Protein AF-A0A9J6G9X4-F1 (afdb_monomer)

Nearest PDB structures (foldseek):
  3t8j-assembly1_A  TM=7.990E-01  e=8.560E-13  Saccharolobus solfataricus P2
  3fz0-assembly1_D  TM=8.497E-01  e=4.768E-11  Trypanosoma brucei
  3fz0-assembly1_C  TM=8.414E-01  e=1.052E-10  Trypanosoma brucei
  5tsq-assembly1_A  TM=7.531E-01  e=2.239E-08  Leishmania braziliensis braziliensis
  8ctm-assembly1_B  TM=6.730E-01  e=1.553E-08  Leishmania donovani

Structure (mmCIF, N/CA/C/O backbone):
data_AF-A0A9J6G9X4-F1
#
_entry.id   AF-A0A9J6G9X4-F1
#
loop_
_atom_site.group_PDB
_atom_site.id
_atom_site.type_symbol
_atom_site.label_atom_id
_atom_site.label_alt_id
_atom_site.label_comp_id
_atom_site.label_asym_id
_atom_site.label_entity_id
_atom_site.label_seq_id
_atom_site.pdbx_PDB_ins_code
_atom_site.Cartn_x
_atom_site.Cartn_y
_atom_site.Cartn_z
_atom_site.occupancy
_atom_site.B_iso_or_equiv
_atom_site.auth_seq_id
_atom_site.auth_comp_id
_atom_site.auth_asym_id
_atom_site.auth_atom_id
_atom_site.pdbx_PDB_model_num
ATOM 1 N N . MET A 1 1 ? 43.090 -15.804 13.933 1.00 32.53 1 MET A N 1
ATOM 2 C CA . MET A 1 1 ? 43.057 -15.780 15.411 1.00 32.53 1 MET A CA 1
ATOM 3 C C . MET A 1 1 ? 41.779 -15.076 15.811 1.00 32.53 1 MET A C 1
ATOM 5 O O . MET A 1 1 ? 41.677 -13.875 15.609 1.00 32.53 1 MET A O 1
ATOM 9 N N . GLY A 1 2 ? 40.776 -15.839 16.238 1.00 32.41 2 GLY A N 1
ATOM 10 C CA . GLY A 1 2 ? 39.531 -15.271 16.736 1.00 32.41 2 GLY A CA 1
ATOM 11 C C . GLY A 1 2 ? 39.719 -14.637 18.110 1.00 32.41 2 GLY A C 1
ATOM 12 O O . GLY A 1 2 ? 40.572 -15.068 18.890 1.00 32.41 2 GLY A O 1
ATOM 13 N N . ARG A 1 3 ? 38.870 -13.660 18.413 1.00 25.14 3 ARG A N 1
ATOM 14 C CA . ARG A 1 3 ? 38.031 -13.746 19.601 1.00 25.14 3 ARG A CA 1
ATOM 15 C C . ARG A 1 3 ? 36.778 -12.897 19.422 1.00 25.14 3 ARG A C 1
ATOM 17 O O . ARG A 1 3 ? 36.838 -11.713 19.118 1.00 25.14 3 ARG A O 1
ATOM 24 N N . ASP A 1 4 ? 35.698 -13.635 19.568 1.00 32.06 4 ASP A N 1
ATOM 25 C CA . ASP A 1 4 ? 34.302 -13.292 19.712 1.00 32.06 4 ASP A CA 1
ATOM 26 C C . ASP A 1 4 ? 34.062 -12.498 21.002 1.00 32.06 4 ASP A C 1
ATOM 28 O O . ASP A 1 4 ? 34.744 -12.763 21.994 1.00 32.06 4 ASP A O 1
ATOM 32 N N . LEU A 1 5 ? 33.100 -11.574 20.973 1.00 26.70 5 LEU A N 1
ATOM 33 C CA . LEU A 1 5 ? 32.354 -11.088 22.136 1.00 26.70 5 LEU A CA 1
ATOM 34 C C . LEU A 1 5 ? 30.974 -10.604 21.658 1.00 26.70 5 LEU A C 1
ATOM 36 O O . LEU A 1 5 ? 30.656 -9.413 21.677 1.00 26.70 5 LEU A O 1
ATOM 40 N N . ASP A 1 6 ? 30.136 -11.566 21.272 1.00 29.42 6 ASP A N 1
ATOM 41 C CA . ASP A 1 6 ? 28.799 -11.695 21.860 1.00 29.42 6 ASP A CA 1
ATOM 42 C C . ASP A 1 6 ? 28.764 -11.085 23.280 1.00 29.42 6 ASP A C 1
ATOM 44 O O . ASP A 1 6 ? 29.439 -11.582 24.185 1.00 29.42 6 ASP A O 1
ATOM 48 N N . GLY A 1 7 ? 28.005 -10.001 23.509 1.00 26.44 7 GLY A N 1
ATOM 49 C CA . GLY A 1 7 ? 27.799 -9.552 24.894 1.00 26.44 7 GLY A CA 1
ATOM 50 C C . GLY A 1 7 ? 27.320 -8.139 25.213 1.00 26.44 7 GLY A C 1
ATOM 51 O O . GLY A 1 7 ? 27.156 -7.862 26.397 1.00 26.44 7 GLY A O 1
ATOM 52 N N . LEU A 1 8 ? 27.070 -7.231 24.265 1.00 24.69 8 LEU A N 1
ATOM 53 C CA . LEU A 1 8 ? 26.646 -5.868 24.631 1.00 24.69 8 LEU A CA 1
ATOM 54 C C . LEU A 1 8 ? 25.595 -5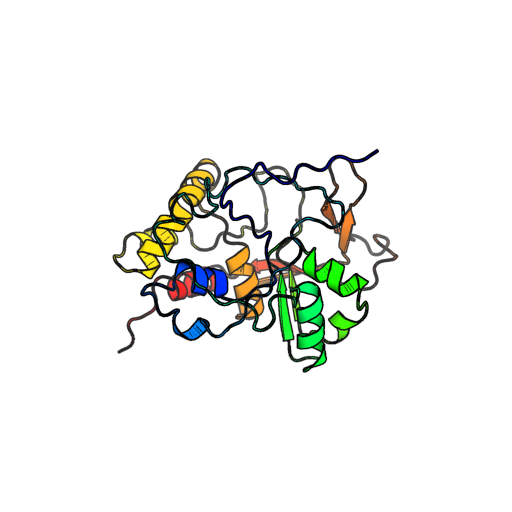.298 23.682 1.00 24.69 8 LEU A C 1
ATOM 56 O O . LEU A 1 8 ? 25.931 -4.459 22.868 1.00 24.69 8 LEU A O 1
ATOM 60 N N . LEU A 1 9 ? 24.329 -5.703 23.828 1.00 23.56 9 LEU A N 1
ATOM 61 C CA . LEU A 1 9 ? 23.182 -4.780 23.776 1.00 23.56 9 LEU A CA 1
ATOM 62 C C . LEU A 1 9 ? 21.942 -5.448 24.415 1.00 23.56 9 LEU A C 1
ATOM 64 O O . LEU A 1 9 ? 21.400 -6.399 23.848 1.00 23.56 9 LEU A O 1
ATOM 68 N N . PRO A 1 10 ? 21.468 -4.976 25.584 1.00 23.20 10 PRO A N 1
ATOM 69 C CA . PRO A 1 10 ? 20.180 -5.379 26.123 1.00 23.20 10 PRO A CA 1
ATOM 70 C C . PRO A 1 10 ? 19.026 -4.621 25.446 1.00 23.20 10 PRO A C 1
ATOM 72 O O . PRO A 1 10 ? 19.137 -3.444 25.117 1.00 23.20 10 PRO A O 1
ATOM 75 N N . SER A 1 11 ? 17.890 -5.320 25.367 1.00 22.62 11 SER A N 1
ATOM 76 C CA . SER A 1 11 ? 16.503 -4.826 25.314 1.00 22.62 11 SER A CA 1
ATOM 77 C C . SER A 1 11 ? 16.039 -3.968 24.126 1.00 22.62 11 SER A C 1
ATOM 79 O O . SER A 1 11 ? 16.487 -2.849 23.926 1.00 22.62 11 SER A O 1
ATOM 81 N N . CYS A 1 12 ? 15.019 -4.503 23.441 1.00 25.92 12 CYS A N 1
ATOM 82 C CA . CYS A 1 12 ? 13.914 -3.812 22.770 1.00 25.92 12 CYS A CA 1
ATOM 83 C C . CYS A 1 12 ? 14.210 -2.461 22.107 1.00 25.92 12 CYS A C 1
ATOM 85 O O . CYS A 1 12 ? 14.221 -1.434 22.772 1.00 25.92 12 CYS A O 1
ATOM 87 N N . ASN A 1 13 ? 14.216 -2.442 20.773 1.00 21.73 13 ASN A N 1
ATOM 88 C CA . ASN A 1 13 ? 13.622 -1.330 20.035 1.00 21.73 13 ASN A CA 1
ATOM 89 C C . ASN A 1 13 ? 12.961 -1.847 18.756 1.00 21.73 13 ASN A C 1
ATOM 91 O O . ASN A 1 13 ? 13.590 -2.384 17.848 1.00 21.73 13 ASN A O 1
ATOM 95 N N . THR A 1 14 ? 11.642 -1.730 18.747 1.00 25.62 14 THR A N 1
ATOM 96 C CA . THR A 1 14 ? 10.716 -2.064 17.675 1.00 25.62 14 THR A CA 1
ATOM 97 C C . THR A 1 14 ? 11.043 -1.232 16.433 1.00 25.62 14 THR A C 1
ATOM 99 O O . THR A 1 14 ? 10.807 -0.030 16.430 1.00 25.62 14 THR A O 1
ATOM 102 N N . LYS A 1 15 ? 11.547 -1.852 15.363 1.00 27.23 15 LYS A N 1
ATOM 103 C CA . LYS A 1 15 ? 11.502 -1.294 14.000 1.00 27.23 15 LYS A CA 1
ATOM 104 C C . LYS A 1 15 ? 11.222 -2.425 13.016 1.00 27.23 15 LYS A C 1
ATOM 106 O O . LYS A 1 15 ? 12.122 -3.076 12.502 1.00 27.23 15 LYS A O 1
ATOM 111 N N . LEU A 1 16 ? 9.936 -2.720 12.841 1.00 25.77 16 LEU A N 1
ATOM 112 C CA . LEU A 1 16 ? 9.442 -3.548 11.746 1.00 25.77 16 LEU A CA 1
ATOM 113 C C . LEU A 1 16 ? 9.282 -2.623 10.540 1.00 25.77 16 LEU A C 1
ATOM 115 O O . LEU A 1 16 ? 8.301 -1.885 10.459 1.00 25.77 16 LEU A O 1
ATOM 119 N N . GLU A 1 17 ? 10.239 -2.646 9.616 1.00 26.77 17 GLU A N 1
ATOM 120 C CA . GLU A 1 17 ? 10.043 -2.042 8.301 1.00 26.77 17 GLU A CA 1
ATOM 121 C C . GLU A 1 17 ? 8.982 -2.854 7.544 1.00 26.77 17 GLU A C 1
ATOM 123 O O . GLU A 1 17 ? 9.219 -3.904 6.956 1.00 26.77 17 GLU A O 1
ATOM 128 N N . LYS A 1 18 ? 7.747 -2.373 7.704 1.00 34.44 18 LYS A N 1
ATOM 129 C CA . LYS A 1 18 ? 6.615 -2.424 6.782 1.00 34.44 18 LYS A CA 1
ATOM 130 C C . LYS A 1 18 ? 6.434 -3.770 6.044 1.00 34.44 18 LYS A C 1
ATOM 132 O O . LYS A 1 18 ? 6.907 -4.026 4.940 1.00 34.44 18 LYS A O 1
ATOM 137 N N . THR A 1 19 ? 5.677 -4.637 6.709 1.00 30.25 19 THR A N 1
ATOM 138 C CA . THR A 1 19 ? 5.204 -5.941 6.227 1.00 30.25 19 THR A CA 1
ATOM 139 C C . THR A 1 19 ? 3.983 -5.782 5.308 1.00 30.25 19 THR A C 1
ATOM 141 O O . THR A 1 19 ? 3.165 -4.891 5.527 1.00 30.25 19 THR A O 1
ATOM 144 N N . LEU A 1 20 ? 3.861 -6.659 4.297 1.00 23.89 20 LEU A N 1
ATOM 145 C CA . LEU A 1 20 ? 2.663 -6.851 3.460 1.00 23.89 20 LEU A CA 1
ATOM 146 C C . LEU A 1 20 ? 1.378 -6.785 4.306 1.00 23.89 20 LEU A C 1
ATOM 148 O O . LEU A 1 20 ? 1.268 -7.450 5.334 1.00 23.89 20 LEU A O 1
ATOM 152 N N . LEU A 1 21 ? 0.433 -5.942 3.895 1.00 29.41 21 LEU A N 1
ATOM 153 C CA . LEU A 1 21 ? -0.674 -5.505 4.740 1.00 29.41 21 LEU A CA 1
ATOM 154 C C . LEU A 1 21 ? -1.598 -6.609 5.227 1.00 29.41 21 LEU A C 1
ATOM 156 O O . LEU A 1 21 ? -2.037 -7.471 4.473 1.00 29.41 21 LEU A O 1
ATOM 160 N N . SER A 1 22 ? -2.064 -6.426 6.456 1.00 28.28 22 SER A N 1
ATOM 161 C CA . SER A 1 22 ? -3.446 -6.724 6.810 1.00 28.28 22 SER A CA 1
ATOM 162 C C . SER A 1 22 ? -3.877 -5.764 7.930 1.00 28.28 22 SER A C 1
ATOM 164 O O . SER A 1 22 ? -3.031 -5.027 8.450 1.00 28.28 22 SER A O 1
ATOM 166 N N . PRO A 1 23 ? -5.157 -5.758 8.340 1.00 33.72 23 PRO A N 1
ATOM 167 C CA . PRO A 1 23 ? -5.684 -4.998 9.468 1.00 33.72 23 PRO A CA 1
ATOM 168 C C . PRO A 1 23 ? -4.873 -5.082 10.761 1.00 33.72 23 PRO A C 1
ATOM 170 O O . PRO A 1 23 ? -5.245 -4.403 11.689 1.00 33.72 23 PRO A O 1
ATOM 173 N N . ALA A 1 24 ? -3.798 -5.862 10.873 1.00 31.72 24 ALA A N 1
ATOM 174 C CA . ALA A 1 24 ? -2.958 -6.055 12.046 1.00 31.72 24 ALA A CA 1
ATOM 175 C C . ALA A 1 24 ? -2.219 -4.821 12.604 1.00 31.72 24 ALA A C 1
ATOM 177 O O . ALA A 1 24 ? -1.781 -4.895 13.744 1.00 31.72 24 ALA A O 1
ATOM 178 N N . VAL A 1 25 ? -2.110 -3.681 11.912 1.00 34.31 25 VAL A N 1
ATOM 179 C CA . VAL A 1 25 ? -1.740 -2.425 12.613 1.00 34.31 25 VAL A CA 1
ATOM 180 C C . VAL A 1 25 ? -2.949 -1.892 13.394 1.00 34.31 25 VAL A C 1
ATOM 182 O O . VAL A 1 25 ? -2.811 -1.484 14.545 1.00 34.31 25 VAL A O 1
ATOM 185 N N . LEU A 1 26 ? -4.161 -2.041 12.844 1.00 32.31 26 LEU A N 1
ATOM 186 C CA . LEU A 1 26 ? -5.412 -1.851 13.582 1.00 32.31 26 LEU A CA 1
ATOM 187 C C . LEU A 1 26 ? -5.634 -2.966 14.627 1.00 32.31 26 LEU A C 1
ATOM 189 O O . LEU A 1 26 ? -5.820 -2.664 15.785 1.00 32.31 26 LEU A O 1
ATOM 193 N N . GLY A 1 27 ? -5.559 -4.255 14.301 1.00 32.09 27 GLY A N 1
ATOM 194 C CA . GLY A 1 27 ? -5.721 -5.387 15.221 1.00 32.09 27 GLY A CA 1
ATOM 195 C C . GLY A 1 27 ? -4.598 -5.503 16.248 1.00 32.09 27 GLY A C 1
ATOM 196 O O . GLY A 1 27 ? -4.812 -6.018 17.344 1.00 32.09 27 GLY A O 1
ATOM 197 N N . GLY A 1 28 ? -3.435 -4.958 15.896 1.00 34.84 28 GLY A N 1
ATOM 198 C CA . GLY A 1 28 ? -2.319 -4.658 16.766 1.00 34.84 28 GLY A CA 1
ATOM 199 C C . GLY A 1 28 ? -2.771 -3.660 17.812 1.00 34.84 28 GLY A C 1
ATOM 200 O O . GLY A 1 28 ? -3.062 -4.036 18.934 1.00 34.84 28 GLY A O 1
ATOM 201 N N . ILE A 1 29 ? -2.916 -2.399 17.436 1.00 38.56 29 ILE A N 1
ATOM 202 C CA . ILE A 1 29 ? -3.059 -1.310 18.404 1.00 38.56 29 ILE A CA 1
ATOM 203 C C . ILE A 1 29 ? -4.483 -1.239 19.009 1.00 38.56 29 ILE A C 1
ATOM 205 O O . ILE A 1 29 ? -4.701 -0.738 20.105 1.00 38.56 29 ILE A O 1
ATOM 209 N N . LEU A 1 30 ? -5.487 -1.840 18.371 1.00 40.34 30 LEU A N 1
ATOM 210 C CA . LEU A 1 30 ? -6.887 -1.868 18.827 1.00 40.34 30 LEU A CA 1
ATOM 211 C C . LEU A 1 30 ? -7.260 -3.155 19.575 1.00 40.34 30 LEU A C 1
ATOM 213 O O . LEU A 1 30 ? -8.435 -3.375 19.892 1.00 40.34 30 LEU A O 1
ATOM 217 N N . GLY A 1 31 ? -6.278 -4.005 19.894 1.00 32.91 31 GLY A N 1
ATOM 218 C CA . GLY A 1 31 ? -6.475 -5.296 20.556 1.00 32.91 31 GLY A CA 1
ATOM 219 C C . GLY A 1 31 ? -7.015 -5.224 21.990 1.00 32.91 31 GLY A C 1
ATOM 220 O O . GLY A 1 31 ? -7.257 -6.275 22.584 1.00 32.91 31 GLY A O 1
ATOM 221 N N . GLY A 1 32 ? -7.213 -4.021 22.539 1.00 35.75 32 GLY A N 1
ATOM 222 C CA . GLY A 1 32 ? -7.621 -3.798 23.924 1.00 35.75 32 GLY A CA 1
ATOM 223 C C . GLY A 1 32 ? -9.121 -3.828 24.173 1.00 35.75 32 GLY A C 1
ATOM 224 O O . GLY A 1 32 ? -9.539 -4.539 25.069 1.00 35.75 32 GLY A O 1
ATOM 225 N N . ASN A 1 33 ? -9.930 -3.073 23.420 1.00 40.75 33 ASN A N 1
ATOM 226 C CA . ASN A 1 33 ? -11.374 -2.914 23.696 1.00 40.75 33 ASN A CA 1
ATOM 227 C C . ASN A 1 33 ? -12.176 -2.347 22.500 1.00 40.75 33 ASN A C 1
ATOM 229 O O . ASN A 1 33 ? -13.284 -1.839 22.659 1.00 40.75 33 ASN A O 1
ATOM 233 N N . LEU A 1 34 ? -11.624 -2.403 21.284 1.00 45.03 34 LEU A N 1
ATOM 234 C CA . LEU A 1 34 ? -12.116 -1.652 20.126 1.00 45.03 34 LEU A CA 1
ATOM 235 C C . LEU A 1 34 ? -12.471 -2.559 18.949 1.00 45.03 34 LEU A C 1
ATOM 237 O O . LEU A 1 34 ? -11.841 -2.477 17.910 1.00 45.03 34 LEU A O 1
ATOM 241 N N . ARG A 1 35 ? -13.458 -3.456 19.112 1.00 44.53 35 ARG A N 1
ATOM 242 C CA . ARG A 1 35 ? -14.046 -4.325 18.054 1.00 44.53 35 ARG A CA 1
ATOM 243 C C . ARG A 1 35 ? -13.079 -5.171 17.194 1.00 44.53 35 ARG A C 1
ATOM 245 O O . ARG A 1 35 ? -13.537 -5.963 16.383 1.00 44.53 35 ARG A O 1
ATOM 252 N N . CYS A 1 36 ? -11.766 -5.078 17.390 1.00 49.62 36 CYS A N 1
ATOM 253 C CA . CYS A 1 36 ? -10.753 -5.740 16.577 1.00 49.62 36 CYS A CA 1
ATOM 254 C C . CYS A 1 36 ? -10.339 -7.121 17.103 1.00 49.62 36 CYS A C 1
ATOM 256 O O . CYS A 1 36 ? -9.464 -7.758 16.518 1.00 49.62 36 CYS A O 1
ATOM 258 N N . SER A 1 37 ? -10.979 -7.623 18.166 1.00 50.66 37 SER A N 1
ATOM 259 C CA . SER A 1 37 ? -10.804 -9.003 18.641 1.00 50.66 37 SER A CA 1
ATOM 260 C C . SER A 1 37 ? -11.071 -10.037 17.546 1.00 50.66 37 SER A C 1
ATOM 262 O O . SER A 1 37 ? -10.464 -11.104 17.558 1.00 50.66 37 SER A O 1
ATOM 264 N N . GLU A 1 38 ? -11.926 -9.698 16.579 1.00 56.12 38 GLU A N 1
ATOM 265 C CA . GLU A 1 38 ? -12.263 -10.547 15.437 1.00 56.12 38 GLU A CA 1
ATOM 266 C C . GLU A 1 38 ? -11.080 -10.769 14.491 1.00 56.12 38 GLU A C 1
ATOM 268 O O . GLU A 1 38 ? -11.048 -11.795 13.835 1.00 56.12 38 GLU A O 1
ATOM 273 N N . TRP A 1 39 ? -10.066 -9.897 14.462 1.00 66.75 39 TRP A N 1
ATOM 274 C CA . TRP A 1 39 ? -8.938 -9.986 13.519 1.00 66.75 39 TRP A CA 1
ATOM 275 C C . TRP A 1 39 ? -7.684 -10.630 14.116 1.00 66.75 39 TRP A C 1
ATOM 277 O O . TRP A 1 39 ? -6.653 -10.700 13.451 1.00 66.75 39 TRP A O 1
ATOM 287 N N . ARG A 1 40 ? -7.744 -11.128 15.360 1.00 68.69 40 ARG A N 1
ATOM 288 C CA . ARG A 1 40 ? -6.603 -11.788 16.028 1.00 68.69 40 ARG A CA 1
ATOM 289 C C . ARG A 1 40 ? -6.129 -13.067 15.327 1.00 68.69 40 ARG A C 1
ATOM 291 O O . ARG A 1 40 ? -5.007 -13.506 15.536 1.00 68.69 40 ARG A O 1
ATOM 298 N N . HIS A 1 41 ? -6.985 -13.657 14.496 1.00 76.00 41 HIS A N 1
ATOM 299 C CA . HIS A 1 41 ? -6.679 -14.863 13.732 1.00 76.00 41 HIS A CA 1
ATOM 300 C C . HIS A 1 41 ? -5.930 -14.581 12.420 1.00 76.00 41 HIS A C 1
ATOM 302 O O . HIS A 1 41 ? -5.458 -15.522 11.789 1.00 76.00 41 HIS A O 1
ATOM 308 N N . VAL A 1 42 ? -5.829 -13.316 11.987 1.00 83.06 42 VAL A N 1
ATOM 309 C CA . VAL A 1 42 ? -5.138 -12.975 10.739 1.00 83.06 42 VAL A CA 1
ATOM 310 C C . VAL A 1 42 ? -3.630 -12.944 10.990 1.00 83.06 42 VAL A C 1
ATOM 312 O O . VAL A 1 42 ? -3.179 -12.081 11.748 1.00 83.06 42 VAL A O 1
ATOM 315 N N . PRO A 1 43 ? -2.847 -13.843 10.369 1.00 86.19 43 PRO A N 1
ATOM 316 C CA . PRO A 1 43 ? -1.425 -13.983 10.653 1.00 86.19 43 PRO A CA 1
ATOM 317 C C . PRO A 1 43 ? -0.600 -12.810 10.117 1.00 86.19 43 PRO A C 1
ATOM 319 O O . PRO A 1 43 ? -0.857 -12.287 9.032 1.00 86.19 43 PRO A O 1
ATOM 322 N N . VAL A 1 44 ? 0.437 -12.441 10.867 1.00 85.50 44 VAL A N 1
ATOM 323 C CA . VAL A 1 44 ? 1.425 -11.423 10.504 1.00 85.50 44 VAL A CA 1
ATOM 324 C C . VAL A 1 44 ? 2.779 -12.096 10.326 1.00 85.50 44 VAL A C 1
ATOM 326 O O . VAL A 1 44 ? 3.362 -12.619 11.277 1.00 85.50 44 VAL A O 1
ATOM 329 N N . TYR A 1 45 ? 3.279 -12.074 9.095 1.00 87.38 45 TYR A N 1
ATOM 330 C CA . TYR A 1 45 ? 4.560 -12.666 8.716 1.00 87.38 45 TYR A CA 1
ATOM 331 C C . TYR A 1 45 ? 5.652 -11.607 8.748 1.00 87.38 45 TYR A C 1
ATOM 333 O O . TYR A 1 45 ? 5.480 -10.542 8.173 1.00 87.38 45 TYR A O 1
ATOM 341 N N . LYS A 1 46 ? 6.797 -11.872 9.376 1.00 87.75 46 LYS A N 1
ATOM 342 C CA . LYS A 1 46 ? 7.901 -10.904 9.365 1.00 87.75 46 LYS A CA 1
ATOM 343 C C . LYS A 1 46 ? 8.505 -10.813 7.956 1.00 87.75 46 LYS A C 1
ATOM 345 O O . LYS A 1 46 ? 8.855 -11.834 7.363 1.00 87.75 46 LYS A O 1
ATOM 350 N N . GLY A 1 47 ? 8.611 -9.599 7.420 1.00 90.00 47 GLY A N 1
ATOM 351 C CA . GLY A 1 47 ? 9.253 -9.322 6.132 1.00 90.00 47 GLY A CA 1
ATOM 352 C C . GLY A 1 47 ? 10.755 -9.049 6.229 1.00 90.00 47 GLY A C 1
ATOM 353 O O . GLY A 1 47 ? 11.396 -9.355 7.237 1.00 90.00 47 GLY A O 1
ATOM 354 N N . ALA A 1 48 ? 11.297 -8.463 5.163 1.00 88.44 48 ALA A N 1
ATOM 355 C CA . ALA A 1 48 ? 12.646 -7.912 5.144 1.00 88.44 48 ALA A CA 1
ATOM 356 C C . ALA A 1 48 ? 12.812 -6.805 6.199 1.00 88.44 48 ALA A C 1
ATOM 358 O O . ALA A 1 48 ? 11.883 -6.046 6.464 1.00 88.44 48 ALA A O 1
ATOM 359 N N . ASP A 1 49 ? 13.997 -6.734 6.805 1.00 85.81 49 ASP A N 1
ATOM 360 C CA . ASP A 1 49 ? 14.348 -5.765 7.851 1.00 85.81 49 ASP A CA 1
ATOM 361 C C . ASP A 1 49 ? 15.075 -4.520 7.321 1.00 85.81 49 ASP A C 1
ATOM 363 O O . ASP A 1 49 ? 15.388 -3.624 8.100 1.00 85.81 49 ASP A O 1
ATOM 367 N N . ARG A 1 50 ? 15.369 -4.497 6.018 1.00 83.12 50 ARG A N 1
ATOM 368 C CA . ARG A 1 50 ? 16.084 -3.436 5.308 1.00 83.12 50 ARG A CA 1
ATOM 369 C C . ARG A 1 50 ? 15.762 -3.482 3.815 1.00 83.12 50 ARG A C 1
ATOM 371 O O . ARG A 1 50 ? 15.317 -4.515 3.310 1.00 83.12 50 ARG A O 1
ATOM 378 N N . SER A 1 51 ? 16.041 -2.401 3.097 1.00 85.62 51 SER A N 1
ATOM 379 C CA . SER A 1 51 ? 16.010 -2.353 1.628 1.00 85.62 51 SER A CA 1
ATOM 380 C C . SER A 1 51 ? 17.028 -3.308 0.982 1.00 85.62 51 SER A C 1
ATOM 382 O O . SER A 1 51 ? 18.039 -3.668 1.583 1.00 85.62 51 SER A O 1
ATOM 384 N N . ILE A 1 52 ? 16.784 -3.714 -0.272 1.00 86.88 52 ILE A N 1
ATOM 385 C CA . ILE A 1 52 ? 17.656 -4.660 -1.004 1.00 86.88 52 ILE A CA 1
ATOM 386 C C . ILE A 1 52 ? 19.083 -4.116 -1.163 1.00 86.88 52 ILE A C 1
ATOM 388 O O . ILE A 1 52 ? 20.050 -4.865 -1.069 1.00 86.88 52 ILE A O 1
ATOM 392 N N . ASP A 1 53 ? 19.217 -2.812 -1.388 1.00 84.38 53 ASP A N 1
ATOM 393 C CA . ASP A 1 53 ? 20.501 -2.122 -1.532 1.00 84.38 53 ASP A CA 1
ATOM 394 C C . ASP A 1 53 ? 21.107 -1.673 -0.189 1.00 84.38 53 ASP A C 1
ATOM 396 O O . ASP A 1 53 ? 22.179 -1.064 -0.166 1.00 84.38 53 ASP A O 1
ATOM 400 N N . GLY A 1 54 ? 20.433 -1.967 0.928 1.00 80.56 54 GLY A N 1
ATOM 401 C CA . GLY A 1 54 ? 20.852 -1.610 2.280 1.00 80.56 54 GLY A CA 1
ATOM 402 C C . GLY A 1 54 ? 20.804 -0.113 2.589 1.00 80.56 54 GLY A C 1
ATOM 403 O O . GLY A 1 54 ? 21.238 0.284 3.671 1.00 80.56 54 GLY A O 1
ATOM 404 N N . GLN A 1 55 ? 20.301 0.724 1.677 1.00 72.25 55 GLN A N 1
ATOM 405 C CA . GLN A 1 55 ? 20.131 2.150 1.930 1.00 72.25 55 GLN A CA 1
ATOM 406 C C . GLN A 1 55 ? 18.770 2.408 2.568 1.00 72.25 55 GLN A C 1
ATOM 408 O O . GLN A 1 55 ? 17.730 2.190 1.949 1.00 72.25 55 GLN A O 1
ATOM 413 N N . SER A 1 56 ? 18.781 2.868 3.817 1.00 62.97 56 SER A N 1
ATOM 414 C CA . SER A 1 56 ? 17.593 3.376 4.494 1.00 62.97 56 SER A CA 1
ATOM 415 C C . SER A 1 56 ? 17.639 4.900 4.504 1.00 62.97 56 SER A C 1
ATOM 417 O O . SER A 1 56 ? 18.475 5.490 5.197 1.00 62.97 56 SER A O 1
ATOM 419 N N . ASP A 1 57 ? 16.717 5.539 3.793 1.00 58.53 57 ASP A N 1
ATOM 420 C CA . ASP A 1 57 ? 16.407 6.936 4.064 1.00 58.53 57 ASP A CA 1
ATOM 421 C C . ASP A 1 57 ? 15.595 6.968 5.358 1.00 58.53 57 ASP A C 1
ATOM 423 O O . ASP A 1 57 ? 14.449 6.519 5.418 1.00 58.53 57 ASP A O 1
ATOM 427 N N . TYR A 1 58 ? 16.230 7.419 6.438 1.00 53.06 58 TYR A N 1
ATOM 428 C CA . TYR A 1 58 ? 15.565 7.539 7.727 1.00 53.06 58 TYR A CA 1
ATOM 429 C C . TYR A 1 58 ? 14.446 8.574 7.614 1.00 53.06 58 TYR A C 1
ATOM 431 O O . TYR A 1 58 ? 14.701 9.741 7.309 1.00 53.06 58 TYR A O 1
ATOM 439 N N . GLU A 1 59 ? 13.210 8.149 7.887 1.00 55.50 59 GLU A N 1
ATOM 440 C CA . GLU A 1 59 ? 12.103 9.083 8.062 1.00 55.50 59 GLU A CA 1
ATOM 441 C C . GLU A 1 59 ? 12.479 10.081 9.167 1.00 55.50 59 GLU A C 1
ATOM 443 O O . GLU A 1 59 ? 12.948 9.723 10.255 1.00 55.50 59 GLU A O 1
ATOM 448 N N . THR A 1 60 ? 12.278 11.363 8.867 1.00 55.28 60 THR A N 1
ATOM 449 C CA . THR A 1 60 ? 12.184 12.411 9.879 1.00 55.28 60 THR A CA 1
ATOM 450 C C . THR A 1 60 ? 11.128 12.014 10.916 1.00 55.28 60 THR A C 1
ATOM 452 O O . THR A 1 60 ? 10.274 11.167 10.656 1.00 55.28 60 THR A O 1
ATOM 455 N N . VAL A 1 61 ? 11.154 12.624 12.106 1.00 66.19 61 VAL A N 1
ATOM 456 C CA . VAL A 1 61 ? 10.168 12.397 13.186 1.00 66.19 61 VAL A CA 1
ATOM 457 C C . VAL A 1 61 ? 8.797 12.990 12.796 1.00 66.19 61 VAL A C 1
ATOM 459 O O . VAL A 1 61 ? 8.213 13.771 13.529 1.00 66.19 61 VAL A O 1
ATOM 462 N N . TYR A 1 62 ? 8.292 12.685 11.601 1.00 72.75 62 TYR A N 1
ATOM 463 C CA . TYR A 1 62 ? 7.058 13.210 11.025 1.00 72.75 62 TYR A CA 1
ATOM 464 C C . TYR A 1 62 ? 5.822 12.638 11.727 1.00 72.75 62 TYR A C 1
ATOM 466 O O . TYR A 1 62 ? 4.843 13.346 11.952 1.00 72.75 62 TYR A O 1
ATOM 474 N N . PHE A 1 63 ? 5.896 11.372 12.144 1.00 77.12 63 PHE A N 1
ATOM 475 C CA . PHE A 1 63 ? 4.830 10.663 12.856 1.00 77.12 63 PHE A CA 1
ATOM 476 C C . PHE A 1 63 ? 5.046 10.606 14.378 1.00 77.12 63 PHE A C 1
ATOM 478 O O . PHE A 1 63 ? 4.337 9.891 15.083 1.00 77.12 63 PHE A O 1
ATOM 485 N N . GLY A 1 64 ? 6.027 11.343 14.904 1.00 77.81 64 GLY A N 1
ATOM 486 C CA . GLY A 1 64 ? 6.432 11.266 16.307 1.00 77.81 64 GLY A CA 1
ATOM 487 C C . GLY A 1 64 ? 7.490 10.184 16.582 1.00 77.81 64 GLY A C 1
ATOM 488 O O . GLY A 1 64 ? 7.882 9.444 15.681 1.00 77.81 64 GLY A O 1
ATOM 489 N N . PRO A 1 65 ? 7.994 10.099 17.826 1.00 79.19 65 PRO A N 1
ATOM 490 C CA . PRO A 1 65 ? 9.171 9.292 18.181 1.00 79.19 65 PRO A CA 1
ATOM 491 C C . PRO A 1 65 ? 8.962 7.772 18.082 1.00 79.19 65 PRO A C 1
ATOM 493 O O . PRO A 1 65 ? 9.930 7.019 18.016 1.00 79.19 65 PRO A O 1
ATOM 496 N N . ASP A 1 66 ? 7.710 7.324 18.078 1.00 78.12 66 ASP A N 1
ATOM 497 C CA . ASP A 1 66 ? 7.279 5.925 18.010 1.00 78.12 66 ASP A CA 1
ATOM 498 C C . ASP A 1 66 ? 6.447 5.620 16.748 1.00 78.12 66 ASP A C 1
ATOM 500 O O . ASP A 1 66 ? 5.891 4.530 16.636 1.00 78.12 66 ASP A O 1
ATOM 504 N N . ASN A 1 67 ? 6.352 6.574 15.811 1.00 80.75 67 ASN A N 1
ATOM 505 C CA . ASN A 1 67 ? 5.439 6.583 14.658 1.00 80.75 67 ASN A CA 1
ATOM 506 C C . ASN A 1 67 ? 3.932 6.611 14.991 1.00 80.75 67 ASN A C 1
ATOM 508 O O . ASN A 1 67 ? 3.099 6.449 14.099 1.00 80.75 67 ASN A O 1
ATOM 512 N N . PHE A 1 68 ? 3.579 6.841 16.255 1.00 83.44 68 PHE A N 1
ATOM 513 C CA . PHE A 1 68 ? 2.211 6.948 16.764 1.00 83.44 68 PHE A CA 1
ATOM 514 C C . PHE A 1 68 ? 2.029 8.199 17.633 1.00 83.44 68 PHE A C 1
ATOM 516 O O . PHE A 1 68 ? 1.204 8.209 18.543 1.00 83.44 68 PHE A O 1
ATOM 523 N N . GLY A 1 69 ? 2.813 9.256 17.408 1.00 82.75 69 GLY A N 1
ATOM 524 C CA . GLY A 1 69 ? 2.710 10.509 18.158 1.00 82.75 69 GLY A CA 1
ATOM 525 C C . GLY A 1 69 ? 3.047 10.405 19.652 1.00 82.75 69 GLY A C 1
ATOM 526 O O . GLY A 1 69 ? 2.634 11.267 20.422 1.00 82.75 69 GLY A O 1
ATOM 527 N N . GLY A 1 70 ? 3.775 9.370 20.077 1.00 84.81 70 GLY A N 1
ATOM 528 C CA . GLY A 1 70 ? 4.036 9.045 21.483 1.00 84.81 70 GLY A CA 1
ATOM 529 C C . GLY A 1 70 ? 2.947 8.186 22.139 1.00 84.81 70 GLY A C 1
ATOM 530 O O . GLY A 1 70 ? 2.983 7.974 23.353 1.00 84.81 70 GLY A O 1
ATOM 531 N N . ALA A 1 71 ? 1.962 7.712 21.370 1.00 86.19 71 ALA A N 1
ATOM 532 C CA . ALA A 1 71 ? 0.824 6.950 21.871 1.00 86.19 71 ALA A CA 1
ATOM 533 C C . ALA A 1 71 ? 1.023 5.424 21.852 1.00 86.19 71 ALA A C 1
ATOM 535 O O . ALA A 1 71 ? 0.125 4.702 22.290 1.00 86.19 71 ALA A O 1
ATOM 536 N N . SER A 1 72 ? 2.160 4.889 21.391 1.00 81.75 72 SER A N 1
ATOM 537 C CA . SER A 1 72 ? 2.359 3.436 21.257 1.00 81.75 72 SER A CA 1
ATOM 538 C C . SER A 1 72 ? 2.236 2.684 22.586 1.00 81.75 72 SER A C 1
ATOM 540 O O . SER A 1 72 ? 1.889 1.507 22.596 1.00 81.75 72 SER A O 1
ATOM 542 N N . GLY A 1 73 ? 2.520 3.350 23.711 1.00 82.62 73 GLY A N 1
ATOM 543 C CA . GLY A 1 73 ? 2.375 2.794 25.060 1.00 82.62 73 GLY A CA 1
ATOM 544 C C . GLY A 1 73 ? 0.959 2.877 25.643 1.00 82.62 73 GLY A C 1
ATOM 545 O O . GLY A 1 73 ? 0.691 2.246 26.663 1.00 82.62 73 GLY A O 1
ATOM 546 N N . LEU A 1 74 ? 0.050 3.637 25.022 1.00 84.06 74 LEU A N 1
ATOM 547 C CA . LEU A 1 74 ? -1.329 3.822 25.501 1.00 84.06 74 LEU A CA 1
ATOM 548 C C . LEU A 1 74 ? -2.253 2.666 25.107 1.00 84.06 74 LEU A C 1
ATOM 550 O O . LEU A 1 74 ? -3.339 2.504 25.665 1.00 84.06 74 LEU A O 1
ATOM 554 N N . TYR A 1 75 ? -1.823 1.862 24.141 1.00 79.25 75 TYR A N 1
ATOM 555 C CA . TYR A 1 75 ? -2.639 0.858 23.491 1.00 79.25 75 TYR A CA 1
ATOM 556 C C . TYR A 1 75 ? -1.887 -0.477 23.438 1.00 79.25 75 TYR A C 1
ATOM 558 O O . TYR A 1 75 ? -0.681 -0.497 23.187 1.00 79.25 75 TYR A O 1
ATOM 566 N N . PRO A 1 76 ? -2.557 -1.617 23.674 1.00 70.00 76 PRO A N 1
ATOM 567 C CA . PRO A 1 76 ? -1.892 -2.909 23.581 1.00 70.00 76 PRO A CA 1
ATOM 568 C C . PRO A 1 76 ? -1.487 -3.172 22.133 1.00 70.00 76 PRO A C 1
ATOM 570 O O . PRO A 1 76 ? -2.278 -2.928 21.234 1.00 70.00 76 PRO A O 1
ATOM 573 N N . ILE A 1 77 ? -0.295 -3.726 21.916 1.00 66.44 77 ILE A N 1
ATOM 574 C CA . ILE A 1 77 ? 0.127 -4.226 20.604 1.00 66.44 77 ILE A CA 1
ATOM 575 C C . ILE A 1 77 ? -0.334 -5.682 20.484 1.00 66.44 77 ILE A C 1
ATOM 577 O O . ILE A 1 77 ? 0.113 -6.571 21.212 1.00 66.44 77 ILE A O 1
ATOM 581 N N . GLY A 1 78 ? -1.268 -5.916 19.576 1.00 63.09 78 GLY A N 1
ATOM 582 C CA . GLY A 1 78 ? -1.841 -7.210 19.248 1.00 63.09 78 GLY A CA 1
ATOM 583 C C . GLY A 1 78 ? -0.774 -8.178 18.757 1.00 63.09 78 GLY A C 1
ATOM 584 O O . GLY A 1 78 ? 0.176 -7.814 18.064 1.00 63.09 78 GLY A O 1
ATOM 585 N N . ARG A 1 79 ? -0.934 -9.435 19.166 1.00 68.69 79 ARG A N 1
ATOM 586 C CA . ARG A 1 79 ? -0.010 -10.525 18.870 1.00 68.69 79 ARG A CA 1
ATOM 587 C C . ARG A 1 79 ? -0.694 -11.502 17.932 1.00 68.69 79 ARG A C 1
ATOM 589 O O . ARG A 1 79 ? -1.408 -12.390 18.387 1.00 68.69 79 ARG A O 1
ATOM 596 N N . ASN A 1 80 ? -0.426 -11.345 16.643 1.00 76.62 80 ASN A N 1
ATOM 597 C CA . ASN A 1 80 ? -0.909 -12.249 15.606 1.00 76.62 80 ASN A CA 1
ATOM 598 C C . ASN A 1 80 ? 0.282 -12.876 14.862 1.00 76.62 80 ASN A C 1
ATOM 600 O O . ASN A 1 80 ? 0.458 -12.614 13.672 1.00 76.62 80 ASN A O 1
ATOM 604 N N . PRO A 1 81 ? 1.172 -13.618 15.542 1.00 80.56 81 PRO A N 1
ATOM 605 C CA . PRO A 1 81 ? 2.344 -14.166 14.878 1.00 80.56 81 PRO A CA 1
ATOM 606 C C . PRO A 1 81 ? 1.927 -15.118 13.757 1.00 80.56 81 PRO A C 1
ATOM 608 O O . PRO A 1 81 ? 0.918 -15.821 13.855 1.00 80.56 81 PRO A O 1
ATOM 611 N N . ALA A 1 82 ? 2.728 -15.151 12.697 1.00 81.56 82 ALA A N 1
ATOM 612 C CA . ALA A 1 82 ? 2.676 -16.225 11.723 1.00 81.56 82 ALA A CA 1
ATOM 613 C C . ALA A 1 82 ? 2.684 -17.597 12.430 1.00 81.56 82 ALA A C 1
ATOM 615 O O . ALA A 1 82 ? 3.441 -17.770 13.389 1.00 81.56 82 ALA A O 1
ATOM 616 N N . PRO A 1 83 ? 1.888 -18.578 11.958 1.00 85.88 83 PRO A N 1
ATOM 617 C CA . PRO A 1 83 ? 1.894 -19.928 12.521 1.00 85.88 83 PRO A CA 1
ATOM 618 C C . PRO A 1 83 ? 3.284 -20.569 12.500 1.00 85.88 83 PRO A C 1
ATOM 620 O O . PRO A 1 83 ? 3.651 -21.275 13.432 1.00 85.88 83 PRO A O 1
ATOM 623 N N . ASP A 1 84 ? 4.053 -20.281 11.449 1.00 88.19 84 ASP A N 1
ATOM 624 C CA . ASP A 1 84 ? 5.467 -20.618 11.342 1.00 88.19 84 ASP A CA 1
ATOM 625 C C . ASP A 1 84 ? 6.312 -19.338 11.490 1.00 88.19 84 ASP A C 1
ATOM 627 O O . ASP A 1 84 ? 6.246 -18.465 10.619 1.00 88.19 84 ASP A O 1
ATOM 631 N N . PRO A 1 85 ? 7.114 -19.202 12.563 1.00 79.94 85 PRO A N 1
ATOM 632 C CA . PRO A 1 85 ? 7.997 -18.055 12.769 1.00 79.94 85 PRO A CA 1
ATOM 633 C C . PRO A 1 85 ? 9.092 -17.886 11.707 1.00 79.94 85 PRO A C 1
ATOM 635 O O . PRO A 1 85 ? 9.636 -16.789 11.586 1.00 79.94 85 PRO A O 1
ATOM 638 N N . GLN A 1 86 ? 9.434 -18.947 10.967 1.00 84.94 86 GLN A N 1
ATOM 639 C CA . GLN A 1 86 ? 10.433 -18.914 9.891 1.00 84.94 86 GLN A CA 1
ATOM 640 C C . GLN A 1 86 ? 9.819 -18.558 8.530 1.00 84.94 86 GLN A C 1
ATOM 642 O O . GLN A 1 86 ? 10.541 -18.285 7.571 1.00 84.94 86 GLN A O 1
ATOM 647 N N . ALA A 1 87 ? 8.487 -18.509 8.431 1.00 87.00 87 ALA A N 1
ATOM 648 C CA . ALA A 1 87 ? 7.817 -18.086 7.213 1.00 87.00 87 ALA A CA 1
ATOM 649 C C . ALA A 1 87 ? 7.964 -16.568 7.032 1.00 87.00 87 ALA A C 1
ATOM 651 O O . ALA A 1 87 ? 7.295 -15.758 7.680 1.00 87.00 87 ALA A O 1
ATOM 652 N N . HIS A 1 88 ? 8.841 -16.170 6.115 1.00 89.75 88 HIS A N 1
ATOM 653 C CA . HIS A 1 88 ? 9.020 -14.769 5.762 1.00 89.75 88 HIS A CA 1
ATOM 654 C C . HIS A 1 88 ? 7.908 -14.259 4.843 1.00 89.75 88 HIS A C 1
ATOM 656 O O . HIS A 1 88 ? 7.454 -14.971 3.948 1.00 89.75 88 HIS A O 1
ATOM 662 N N . ALA A 1 89 ? 7.502 -12.997 5.018 1.00 92.00 89 ALA A N 1
ATOM 663 C CA . ALA A 1 89 ? 6.387 -12.400 4.274 1.00 92.00 89 ALA A CA 1
ATOM 664 C C . ALA A 1 89 ? 6.558 -12.485 2.746 1.00 92.00 89 ALA A C 1
ATOM 666 O O . ALA A 1 89 ? 5.592 -12.752 2.034 1.00 92.00 89 ALA A O 1
ATOM 667 N N . TYR A 1 90 ? 7.786 -12.297 2.251 1.00 91.62 90 TYR A N 1
ATOM 668 C CA . TYR A 1 90 ? 8.116 -12.349 0.823 1.00 91.62 90 TYR A CA 1
ATOM 669 C C . TYR A 1 90 ? 8.051 -13.762 0.219 1.00 91.62 90 TYR A C 1
ATOM 671 O O . TYR A 1 90 ? 7.750 -13.892 -0.959 1.00 91.62 90 TYR A O 1
ATOM 679 N N . LEU A 1 91 ? 8.264 -14.824 1.004 1.00 94.44 91 LEU A N 1
ATOM 680 C CA . LEU A 1 91 ? 7.999 -16.196 0.547 1.00 94.44 91 LEU A CA 1
ATOM 681 C C . LEU A 1 91 ? 6.517 -16.527 0.696 1.00 94.44 91 LEU A C 1
ATOM 683 O O . LEU A 1 91 ? 5.895 -17.096 -0.197 1.00 94.44 91 LEU A O 1
ATOM 687 N N . LYS A 1 92 ? 5.917 -16.101 1.809 1.00 94.94 92 LYS A N 1
ATOM 688 C CA . LYS A 1 92 ? 4.537 -16.448 2.122 1.00 94.94 92 LYS A CA 1
ATOM 689 C C . LYS A 1 92 ? 3.534 -15.868 1.130 1.00 94.94 92 LYS A C 1
ATOM 691 O O . LYS A 1 92 ? 2.532 -16.517 0.840 1.00 94.94 92 LYS A O 1
ATOM 696 N N . VAL A 1 93 ? 3.784 -14.669 0.605 1.00 94.50 93 VAL A N 1
ATOM 697 C CA . VAL A 1 93 ? 2.921 -14.079 -0.427 1.00 94.50 93 VAL A CA 1
ATOM 698 C C . VAL A 1 93 ? 2.885 -14.940 -1.689 1.00 94.50 93 VAL A C 1
ATOM 700 O O . VAL A 1 93 ? 1.810 -15.109 -2.258 1.00 94.50 93 VAL A O 1
ATOM 703 N N . ILE A 1 94 ? 4.010 -15.557 -2.067 1.00 96.06 94 ILE A N 1
ATOM 704 C CA . ILE A 1 94 ? 4.083 -16.481 -3.204 1.00 96.06 94 ILE A CA 1
ATOM 705 C C . ILE A 1 94 ? 3.198 -17.700 -2.926 1.00 96.06 94 ILE A C 1
ATOM 707 O O . ILE A 1 94 ? 2.357 -18.040 -3.755 1.00 96.06 94 ILE A O 1
ATOM 711 N N . ASP A 1 95 ? 3.328 -18.316 -1.745 1.00 94.94 95 ASP A N 1
ATOM 712 C CA . ASP A 1 95 ? 2.524 -19.484 -1.360 1.00 94.94 95 ASP A CA 1
ATOM 713 C C . ASP A 1 95 ? 1.021 -19.189 -1.371 1.00 94.94 95 ASP A C 1
ATOM 715 O O . ASP A 1 95 ? 0.232 -19.982 -1.882 1.00 94.94 95 ASP A O 1
ATOM 719 N N . ILE A 1 96 ? 0.617 -18.048 -0.800 1.00 94.31 96 ILE A N 1
ATOM 720 C CA . ILE A 1 96 ? -0.791 -17.636 -0.733 1.00 94.31 96 ILE A CA 1
ATOM 721 C C . ILE A 1 96 ? -1.344 -17.452 -2.146 1.00 94.31 96 ILE A C 1
ATOM 723 O O . ILE A 1 96 ? -2.384 -18.022 -2.472 1.00 94.31 96 ILE A O 1
ATOM 727 N N . VAL A 1 97 ? -0.627 -16.705 -2.989 1.00 95.06 97 VAL A N 1
ATOM 728 C CA . VAL A 1 97 ? -1.045 -16.426 -4.366 1.00 95.06 97 VAL A CA 1
ATOM 729 C C . VAL A 1 97 ? -1.133 -17.711 -5.191 1.00 95.06 97 VAL A C 1
ATOM 731 O O . VAL A 1 97 ? -2.126 -17.928 -5.880 1.00 95.06 97 VAL A O 1
ATOM 734 N N . ARG A 1 98 ? -0.142 -18.602 -5.079 1.00 94.88 98 ARG A N 1
ATOM 735 C CA . ARG A 1 98 ? -0.128 -19.893 -5.784 1.00 94.88 98 ARG A CA 1
ATOM 736 C C . ARG A 1 98 ? -1.238 -20.834 -5.344 1.00 94.88 98 ARG A C 1
ATOM 738 O O . ARG A 1 98 ? -1.732 -21.600 -6.164 1.00 94.88 98 ARG A O 1
ATOM 745 N N . ALA A 1 99 ? -1.620 -20.798 -4.069 1.00 96.12 99 ALA A N 1
ATOM 746 C CA . ALA A 1 99 ? -2.696 -21.640 -3.564 1.00 96.12 99 ALA A CA 1
ATOM 747 C C . ALA A 1 99 ? -4.055 -21.267 -4.178 1.00 96.12 99 ALA A C 1
ATOM 749 O O . ALA A 1 99 ? -4.908 -22.140 -4.323 1.00 96.12 99 ALA A O 1
ATOM 750 N N . ASN A 1 100 ? -4.263 -19.996 -4.548 1.00 94.69 100 ASN A N 1
ATOM 751 C CA . ASN A 1 100 ? -5.494 -19.543 -5.199 1.00 94.69 100 ASN A CA 1
ATOM 752 C C . ASN A 1 100 ? -5.212 -18.485 -6.287 1.00 94.69 100 ASN A C 1
ATOM 754 O O . ASN A 1 100 ? -5.465 -17.291 -6.078 1.00 94.69 100 ASN A O 1
ATOM 758 N N . PRO A 1 101 ? -4.724 -18.906 -7.466 1.00 96.38 101 PRO A N 1
ATOM 759 C CA . PRO A 1 101 ? -4.422 -17.994 -8.562 1.00 96.38 101 PRO A CA 1
ATOM 760 C C . PRO A 1 101 ? -5.645 -17.179 -8.992 1.00 96.38 101 PRO A C 1
ATOM 762 O O . PRO A 1 101 ? -6.759 -17.696 -9.064 1.00 96.38 101 PRO A O 1
ATOM 765 N N . GLY A 1 102 ? -5.438 -15.894 -9.272 1.00 94.38 102 GLY A N 1
ATOM 766 C CA . GLY A 1 102 ? -6.463 -14.960 -9.734 1.00 94.38 102 GLY A CA 1
ATOM 767 C C . GLY A 1 102 ? -7.496 -14.559 -8.678 1.00 94.38 102 GLY A C 1
ATOM 768 O O . GLY A 1 102 ? -8.510 -13.976 -9.040 1.00 94.38 102 GLY A O 1
ATOM 769 N N . ARG A 1 103 ? -7.280 -14.879 -7.391 1.00 94.06 103 ARG A N 1
ATOM 770 C CA . ARG A 1 103 ? -8.235 -14.585 -6.297 1.00 94.06 103 ARG A CA 1
ATOM 771 C C . ARG A 1 103 ? -7.734 -13.588 -5.259 1.00 94.06 103 ARG A C 1
ATOM 773 O O . ARG A 1 103 ? -8.407 -13.346 -4.255 1.00 94.06 103 ARG A O 1
ATOM 780 N N . HIS A 1 104 ? -6.516 -13.092 -5.433 1.00 92.81 104 HIS A N 1
ATOM 781 C CA . HIS A 1 104 ? -5.846 -12.278 -4.434 1.00 92.81 104 HIS A CA 1
ATOM 782 C C . HIS A 1 104 ? -5.586 -10.879 -4.967 1.00 92.81 104 HIS A C 1
ATOM 784 O O . HIS A 1 104 ? -4.940 -10.707 -5.996 1.00 92.81 104 HIS A O 1
ATOM 790 N N . THR A 1 105 ? -6.046 -9.886 -4.210 1.00 93.62 105 THR A N 1
ATOM 791 C CA . THR A 1 105 ? -5.630 -8.495 -4.360 1.00 93.62 105 THR A CA 1
ATOM 792 C C . THR A 1 105 ? -4.520 -8.191 -3.362 1.00 93.62 105 THR A C 1
ATOM 794 O O . THR A 1 105 ? -4.675 -8.424 -2.163 1.00 93.62 105 THR A O 1
ATOM 797 N N . ILE A 1 106 ? -3.404 -7.655 -3.849 1.00 94.12 106 ILE A N 1
ATOM 798 C CA . ILE A 1 106 ? -2.301 -7.172 -3.020 1.00 94.12 106 ILE A CA 1
ATOM 799 C C . ILE A 1 106 ? -2.401 -5.653 -2.922 1.00 94.12 106 ILE A C 1
ATOM 801 O O . ILE A 1 106 ? -2.468 -4.960 -3.934 1.00 94.12 106 ILE A O 1
ATOM 805 N N . VAL A 1 107 ? -2.356 -5.134 -1.697 1.00 94.38 107 VAL A N 1
ATOM 806 C CA . VAL A 1 107 ? -2.211 -3.700 -1.429 1.00 94.38 107 VAL A CA 1
ATOM 807 C C . VAL A 1 107 ? -0.835 -3.488 -0.798 1.00 94.38 107 VAL A C 1
ATOM 809 O O . VAL A 1 107 ? -0.505 -4.106 0.213 1.00 94.38 107 VAL A O 1
ATOM 812 N N . ALA A 1 108 ? -0.005 -2.651 -1.410 1.00 88.88 108 ALA A N 1
ATOM 813 C CA . ALA A 1 108 ? 1.347 -2.345 -0.965 1.00 88.88 108 ALA A CA 1
ATOM 814 C C . ALA A 1 108 ? 1.427 -0.874 -0.537 1.00 88.88 108 ALA A C 1
ATOM 816 O O . ALA A 1 108 ? 1.417 0.019 -1.379 1.00 88.88 108 ALA A O 1
ATOM 817 N N . MET A 1 109 ? 1.491 -0.623 0.776 1.00 84.31 109 MET A N 1
ATOM 818 C CA . MET A 1 109 ? 1.530 0.731 1.375 1.00 84.31 109 MET A CA 1
ATOM 819 C C . MET A 1 109 ? 2.873 1.042 2.035 1.00 84.31 109 MET A C 1
ATOM 821 O O . MET A 1 109 ? 2.974 1.707 3.059 1.00 84.31 109 MET A O 1
ATOM 825 N N . ALA A 1 110 ? 3.921 0.453 1.485 1.00 84.75 110 ALA A N 1
ATOM 826 C CA . ALA A 1 110 ? 5.218 0.315 2.107 1.00 84.75 110 ALA A CA 1
ATOM 827 C C . ALA A 1 110 ? 6.300 0.235 1.031 1.00 84.75 110 ALA A C 1
ATOM 829 O O . ALA A 1 110 ? 5.966 -0.067 -0.120 1.00 84.75 110 ALA A O 1
ATOM 830 N N . PRO A 1 111 ? 7.590 0.403 1.388 1.00 86.75 111 PRO A N 1
ATOM 831 C CA . PRO A 1 111 ? 8.684 -0.002 0.523 1.00 86.75 111 PRO A CA 1
ATOM 832 C C . PRO A 1 111 ? 8.426 -1.396 -0.047 1.00 86.75 111 PRO A C 1
ATOM 834 O O . PRO A 1 111 ? 8.076 -2.337 0.672 1.00 86.75 111 PRO A O 1
ATOM 837 N N . LEU A 1 112 ? 8.591 -1.525 -1.361 1.00 90.00 112 LEU A N 1
ATOM 838 C CA . LEU A 1 112 ? 8.227 -2.731 -2.101 1.00 90.00 112 LEU A CA 1
ATOM 839 C C . LEU A 1 112 ? 9.223 -3.882 -1.904 1.00 90.00 112 LEU A C 1
ATOM 841 O O . LEU A 1 112 ? 9.143 -4.875 -2.616 1.00 90.00 112 LEU A O 1
ATOM 845 N N . THR A 1 113 ? 10.133 -3.787 -0.931 1.00 90.00 113 THR A N 1
ATOM 846 C CA . THR A 1 113 ? 11.207 -4.749 -0.659 1.00 90.00 113 THR A CA 1
ATOM 847 C C . THR A 1 113 ? 10.702 -6.190 -0.603 1.00 90.00 113 THR A C 1
ATOM 849 O O . THR A 1 113 ? 11.278 -7.063 -1.240 1.00 90.00 113 THR A O 1
ATOM 852 N N . ASN A 1 114 ? 9.589 -6.450 0.095 1.00 93.75 114 ASN A N 1
ATOM 853 C CA . ASN A 1 114 ? 9.031 -7.803 0.180 1.00 93.75 114 ASN A CA 1
ATOM 854 C C . ASN A 1 114 ? 8.548 -8.326 -1.183 1.00 93.75 114 ASN A C 1
ATOM 856 O O . ASN A 1 114 ? 8.787 -9.485 -1.506 1.00 93.75 114 ASN A O 1
ATOM 860 N N . LEU A 1 115 ? 7.892 -7.485 -1.989 1.00 93.31 115 LEU A N 1
ATOM 861 C CA . LEU A 1 115 ? 7.445 -7.868 -3.332 1.00 93.31 115 LEU A CA 1
ATOM 862 C C . LEU A 1 115 ? 8.621 -8.013 -4.299 1.00 93.31 115 LEU A C 1
ATOM 864 O O . LEU A 1 115 ? 8.621 -8.922 -5.119 1.00 93.31 115 LEU A O 1
ATOM 868 N N . ALA A 1 116 ? 9.638 -7.162 -4.178 1.00 92.94 116 ALA A N 1
ATOM 869 C CA . ALA A 1 116 ? 10.852 -7.252 -4.974 1.00 92.94 116 ALA A CA 1
ATOM 870 C C . ALA A 1 116 ? 11.617 -8.552 -4.678 1.00 92.94 116 ALA A C 1
ATOM 872 O O . ALA A 1 116 ? 11.983 -9.261 -5.608 1.00 92.94 116 ALA A O 1
ATOM 873 N N . ILE A 1 117 ? 11.785 -8.922 -3.403 1.00 94.56 117 ILE A N 1
ATOM 874 C CA . ILE A 1 117 ? 12.370 -10.219 -3.027 1.00 94.56 117 ILE A CA 1
ATOM 875 C C . ILE A 1 117 ? 11.505 -11.370 -3.553 1.00 94.56 117 ILE A C 1
ATOM 877 O O . ILE A 1 117 ? 12.044 -12.324 -4.106 1.00 94.56 117 ILE A O 1
ATOM 881 N N . ALA A 1 118 ? 10.177 -11.277 -3.434 1.00 95.56 118 ALA A N 1
ATOM 882 C CA . ALA A 1 118 ? 9.277 -12.301 -3.956 1.00 95.56 118 ALA A CA 1
ATOM 883 C C . ALA A 1 118 ? 9.438 -12.498 -5.475 1.00 95.56 118 ALA A C 1
ATOM 885 O O . ALA A 1 118 ? 9.516 -13.632 -5.929 1.00 95.56 118 ALA A O 1
ATOM 886 N N . LEU A 1 119 ? 9.570 -11.410 -6.244 1.00 94.88 119 LEU A N 1
ATOM 887 C CA . LEU A 1 119 ? 9.826 -11.446 -7.690 1.00 94.88 119 LEU A CA 1
ATOM 888 C C . LEU A 1 119 ? 11.209 -12.000 -8.053 1.00 94.88 119 LEU A C 1
ATOM 890 O O . LEU A 1 119 ? 11.358 -12.622 -9.098 1.00 94.88 119 LEU A O 1
ATOM 894 N N . LEU A 1 120 ? 12.226 -11.786 -7.213 1.00 95.81 120 LEU A N 1
ATOM 895 C CA . LEU A 1 120 ? 13.547 -12.390 -7.417 1.00 95.81 120 LEU A CA 1
ATOM 896 C C . LEU A 1 120 ? 13.518 -13.910 -7.215 1.00 95.81 120 LEU A C 1
ATOM 898 O O . LEU A 1 120 ? 14.265 -14.626 -7.875 1.00 95.81 120 LEU A O 1
ATOM 902 N N . VAL A 1 121 ? 12.677 -14.391 -6.296 1.00 96.38 121 VAL A N 1
ATOM 903 C CA . VAL A 1 121 ? 12.499 -15.823 -6.019 1.00 96.38 121 VAL A CA 1
ATOM 904 C C . VAL A 1 121 ? 11.589 -16.478 -7.058 1.00 96.38 121 VAL A C 1
ATOM 906 O O . VAL A 1 121 ? 11.908 -17.554 -7.551 1.00 96.38 121 VAL A O 1
ATOM 909 N N . GLU A 1 122 ? 10.471 -15.834 -7.386 1.00 96.69 122 GLU A N 1
ATOM 910 C CA . GLU A 1 122 ? 9.462 -16.327 -8.318 1.00 96.69 122 GLU A CA 1
ATOM 911 C C . GLU A 1 122 ? 9.011 -15.201 -9.268 1.00 96.69 122 GLU A C 1
ATOM 913 O O . GLU A 1 122 ? 8.073 -14.469 -8.951 1.00 96.69 122 GLU A O 1
ATOM 918 N N . PRO A 1 123 ? 9.634 -15.050 -10.447 1.00 95.81 123 PRO A N 1
ATOM 919 C CA . PRO A 1 123 ? 9.373 -13.920 -11.347 1.00 95.81 123 PRO A CA 1
ATOM 920 C C . PRO A 1 123 ? 7.924 -13.794 -11.831 1.00 95.81 123 PRO A C 1
ATOM 922 O O . PRO A 1 123 ? 7.423 -12.681 -12.001 1.00 95.81 123 PRO A O 1
ATOM 925 N N . ASP A 1 124 ? 7.232 -14.923 -11.990 1.00 94.00 124 ASP A N 1
ATOM 926 C CA . ASP A 1 124 ? 5.908 -14.966 -12.614 1.00 94.00 124 ASP A CA 1
ATOM 927 C C . ASP A 1 124 ? 4.760 -14.976 -11.587 1.00 94.00 124 ASP A C 1
ATOM 929 O O . ASP A 1 124 ? 3.587 -15.013 -11.959 1.00 94.00 124 ASP A O 1
ATOM 933 N N . PHE A 1 125 ? 5.037 -14.907 -10.273 1.00 94.69 125 PHE A N 1
ATOM 934 C CA . PHE A 1 125 ? 3.971 -15.051 -9.264 1.00 94.69 125 PHE A CA 1
ATOM 935 C C . PHE A 1 125 ? 2.901 -13.955 -9.365 1.00 94.69 125 PHE A C 1
ATOM 937 O O . PHE A 1 125 ? 1.734 -14.211 -9.068 1.00 94.69 125 PHE A O 1
ATOM 944 N N . LEU A 1 126 ? 3.280 -12.747 -9.802 1.00 92.94 126 LEU A N 1
ATOM 945 C CA . LEU A 1 126 ? 2.342 -11.639 -9.990 1.00 92.94 126 LEU A CA 1
ATOM 946 C C . LEU A 1 126 ? 1.343 -11.888 -11.124 1.00 92.94 126 LEU A C 1
ATOM 948 O O . LEU A 1 126 ? 0.290 -11.261 -11.127 1.00 92.94 126 LEU A O 1
ATOM 952 N N . GLU A 1 127 ? 1.615 -12.812 -12.049 1.00 94.12 127 GLU A N 1
ATOM 953 C CA . GLU A 1 127 ? 0.648 -13.189 -13.090 1.00 94.12 127 GLU A CA 1
ATOM 954 C C . GLU A 1 127 ? -0.577 -13.909 -12.506 1.00 94.12 127 GLU A C 1
ATOM 956 O O . GLU A 1 127 ? -1.648 -13.913 -13.107 1.00 94.12 127 GLU A O 1
ATOM 961 N N . ASN A 1 128 ? -0.442 -14.452 -11.293 1.00 95.19 128 ASN A N 1
ATOM 962 C CA . ASN A 1 128 ? -1.513 -15.097 -10.540 1.00 95.19 128 ASN A CA 1
ATOM 963 C C . ASN A 1 128 ? -2.208 -14.148 -9.546 1.00 95.19 128 ASN A C 1
ATOM 965 O O . ASN A 1 128 ? -3.056 -14.589 -8.769 1.00 95.19 128 ASN A O 1
ATOM 969 N N . VAL A 1 129 ? -1.859 -12.861 -9.523 1.00 94.31 129 VAL A N 1
ATOM 970 C CA . VAL A 1 129 ? -2.505 -11.849 -8.675 1.00 94.31 129 VAL A CA 1
ATOM 971 C C . VAL A 1 129 ? -3.642 -11.198 -9.460 1.00 94.31 129 VAL A C 1
ATOM 973 O O . VAL A 1 129 ? -3.465 -10.821 -10.612 1.00 94.31 129 VAL A O 1
ATOM 976 N N . GLU A 1 130 ? -4.812 -11.045 -8.837 1.00 94.31 130 GLU A N 1
ATOM 977 C CA . GLU A 1 130 ? -5.976 -10.409 -9.470 1.00 94.31 130 GLU A CA 1
ATOM 978 C C . GLU A 1 130 ? -5.727 -8.910 -9.672 1.00 94.31 130 GLU A C 1
ATOM 980 O O . GLU A 1 130 ? -5.825 -8.382 -10.781 1.00 94.31 130 GLU A O 1
ATOM 985 N N . HIS A 1 131 ? -5.329 -8.231 -8.593 1.00 93.38 131 HIS A N 1
ATOM 986 C CA . HIS A 1 131 ? -5.001 -6.812 -8.603 1.00 93.38 131 HIS A CA 1
ATOM 987 C C . HIS A 1 131 ? -3.812 -6.499 -7.692 1.00 93.38 131 HIS A C 1
ATOM 989 O O . HIS A 1 131 ? -3.692 -7.037 -6.592 1.00 93.38 131 HIS A O 1
ATOM 995 N N . LEU A 1 132 ? -2.956 -5.575 -8.129 1.00 94.50 132 LEU A N 1
ATOM 996 C CA . LEU A 1 132 ? -1.868 -5.014 -7.331 1.00 94.50 132 LEU A CA 1
ATOM 997 C C . LEU A 1 132 ? -2.062 -3.500 -7.213 1.00 94.50 132 LEU A C 1
ATOM 999 O O . LEU A 1 132 ? -1.931 -2.770 -8.194 1.00 94.50 132 LEU A O 1
ATOM 1003 N N . TYR A 1 133 ? -2.349 -3.036 -6.001 1.00 93.25 133 TYR A N 1
ATOM 1004 C CA . TYR A 1 133 ? -2.443 -1.623 -5.651 1.00 93.25 133 TYR A CA 1
ATOM 1005 C C . TYR A 1 133 ? -1.159 -1.198 -4.946 1.00 93.25 133 TYR A C 1
ATOM 1007 O O . TYR A 1 133 ? -0.768 -1.805 -3.952 1.00 93.25 133 TYR A O 1
ATOM 1015 N N . ILE A 1 134 ? -0.514 -0.144 -5.441 1.00 90.19 134 ILE A N 1
ATOM 1016 C CA . ILE A 1 134 ? 0.722 0.396 -4.869 1.00 90.19 134 ILE A CA 1
ATOM 1017 C C . ILE A 1 134 ? 0.465 1.836 -4.435 1.00 90.19 134 ILE A C 1
ATOM 1019 O O . ILE A 1 134 ? 0.099 2.678 -5.253 1.00 90.19 134 ILE A O 1
ATOM 1023 N N . LEU A 1 135 ? 0.690 2.123 -3.156 1.00 86.81 135 LEU A N 1
ATOM 1024 C CA . LEU A 1 135 ? 0.887 3.484 -2.679 1.00 86.81 135 LEU A CA 1
ATOM 1025 C C . LEU A 1 135 ? 2.366 3.825 -2.832 1.00 86.81 135 LEU A C 1
ATOM 1027 O O . LEU A 1 135 ? 3.213 3.319 -2.097 1.00 86.81 135 LEU A O 1
ATOM 1031 N N . GLY A 1 136 ? 2.674 4.689 -3.788 1.00 83.62 136 GLY A N 1
ATOM 1032 C CA . GLY A 1 136 ? 4.038 5.133 -4.013 1.00 83.62 136 GLY A CA 1
ATOM 1033 C C . GLY A 1 136 ? 4.198 5.867 -5.333 1.00 83.62 136 GLY A C 1
ATOM 1034 O O . GLY A 1 136 ? 3.306 5.864 -6.183 1.00 83.62 136 GLY A O 1
ATOM 1035 N N . GLY A 1 137 ? 5.366 6.484 -5.487 1.00 80.50 137 GLY A N 1
ATOM 1036 C CA . GLY A 1 137 ? 5.687 7.317 -6.637 1.00 80.50 137 GLY A CA 1
ATOM 1037 C C . GLY A 1 137 ? 4.993 8.679 -6.610 1.00 80.50 137 GLY A C 1
ATOM 1038 O O . GLY A 1 137 ? 4.082 8.939 -5.825 1.00 80.50 137 GLY A O 1
ATOM 1039 N N . THR A 1 138 ? 5.442 9.556 -7.502 1.00 76.25 138 THR A N 1
ATOM 1040 C CA . THR A 1 138 ? 4.951 10.930 -7.615 1.00 76.25 138 THR A CA 1
ATOM 1041 C C . THR A 1 138 ? 4.675 11.224 -9.080 1.00 76.25 138 THR A C 1
ATOM 1043 O O . THR A 1 138 ? 5.558 11.042 -9.911 1.00 76.25 138 THR A O 1
ATOM 1046 N N . LEU A 1 139 ? 3.463 11.690 -9.397 1.00 72.56 139 LEU A N 1
ATOM 1047 C CA . LEU A 1 139 ? 3.069 11.973 -10.782 1.00 72.56 139 LEU A CA 1
ATOM 1048 C C . LEU A 1 139 ? 3.717 13.253 -11.337 1.00 72.56 139 LEU A C 1
ATOM 1050 O O . LEU A 1 139 ? 4.101 13.303 -12.504 1.00 72.56 139 LEU A O 1
ATOM 1054 N N . TYR A 1 140 ? 3.832 14.292 -10.507 1.00 73.50 140 TYR A N 1
ATOM 1055 C CA . TYR A 1 140 ? 4.418 15.576 -10.883 1.00 73.50 140 TYR A CA 1
ATOM 1056 C C . TYR A 1 140 ? 5.497 15.965 -9.874 1.00 73.50 140 TYR A C 1
ATOM 1058 O O . TYR A 1 140 ? 5.215 16.121 -8.693 1.00 73.50 140 TYR A O 1
ATOM 1066 N N . VAL A 1 141 ? 6.734 16.156 -10.333 1.00 57.56 141 VAL A N 1
ATOM 1067 C CA . VAL A 1 141 ? 7.821 16.696 -9.503 1.00 57.56 141 VAL A CA 1
ATOM 1068 C C . VAL A 1 141 ? 7.797 18.218 -9.616 1.00 57.56 141 VAL A C 1
ATOM 1070 O O . VAL A 1 141 ? 8.605 18.815 -10.322 1.00 57.56 141 VAL A O 1
ATOM 1073 N N . LEU A 1 142 ? 6.819 18.866 -8.984 1.00 46.75 142 LEU A N 1
ATOM 1074 C CA . LEU A 1 142 ? 6.812 20.323 -8.843 1.00 46.75 142 LEU A CA 1
ATOM 1075 C C . LEU A 1 142 ? 6.986 20.694 -7.375 1.00 46.75 142 LEU A C 1
ATOM 1077 O O . LEU A 1 142 ? 6.341 20.133 -6.496 1.00 46.75 142 LEU A O 1
ATOM 1081 N N . ARG A 1 143 ? 7.869 21.667 -7.118 1.00 38.81 143 ARG A N 1
ATOM 1082 C CA . ARG A 1 143 ? 7.993 22.296 -5.801 1.00 38.81 143 ARG A CA 1
ATOM 1083 C C . ARG A 1 143 ? 6.636 22.876 -5.403 1.00 38.81 143 ARG A C 1
ATOM 1085 O O . ARG A 1 143 ? 6.035 23.623 -6.173 1.00 38.81 143 ARG A O 1
ATOM 1092 N N . SER A 1 144 ? 6.202 22.515 -4.202 1.00 43.88 144 SER A N 1
ATOM 1093 C CA . SER A 1 144 ? 5.059 23.007 -3.434 1.00 43.88 144 SER A CA 1
ATOM 1094 C C . SER A 1 144 ? 4.408 24.279 -3.989 1.00 43.88 144 SER A C 1
ATOM 1096 O O . SER A 1 144 ? 4.982 25.362 -3.900 1.00 43.88 144 SER A O 1
ATOM 1098 N N . SER A 1 145 ? 3.206 24.147 -4.563 1.00 32.31 145 SER A N 1
ATOM 1099 C CA . SER A 1 145 ? 2.109 25.142 -4.486 1.00 32.31 145 SER A CA 1
ATOM 1100 C C . SER A 1 145 ? 0.942 24.837 -5.435 1.00 32.31 145 SER A C 1
ATOM 1102 O O . SER A 1 145 ? -0.175 25.271 -5.159 1.00 32.31 145 SER A O 1
ATOM 1104 N N . HIS A 1 146 ? 1.134 24.057 -6.505 1.00 34.84 146 HIS A N 1
ATOM 1105 C CA . HIS A 1 146 ? 0.081 23.828 -7.502 1.00 34.84 146 HIS A CA 1
ATOM 1106 C C . HIS A 1 146 ? 0.058 22.382 -8.020 1.00 34.84 146 HIS A C 1
ATOM 1108 O O . HIS A 1 146 ? 0.711 22.060 -9.005 1.00 34.84 146 HIS A O 1
ATOM 1114 N N . GLY A 1 147 ? -0.762 21.527 -7.397 1.00 34.50 147 GLY A N 1
ATOM 1115 C CA . GLY A 1 147 ? -1.322 20.361 -8.093 1.00 34.50 147 GLY A CA 1
ATOM 1116 C C . GLY A 1 147 ? -0.801 18.971 -7.728 1.00 34.50 147 GLY A C 1
ATOM 1117 O O . GLY A 1 147 ? -1.000 18.060 -8.530 1.00 34.50 147 GLY A O 1
ATOM 1118 N N . ASP A 1 148 ? -0.219 18.763 -6.543 1.00 38.06 148 ASP A N 1
ATOM 1119 C CA . ASP A 1 148 ? -0.093 17.395 -6.026 1.00 38.06 148 ASP A CA 1
ATOM 1120 C C . ASP A 1 148 ? -1.471 16.733 -5.975 1.00 38.06 148 ASP A C 1
ATOM 1122 O O . ASP A 1 148 ? -2.485 17.400 -5.727 1.00 38.06 148 ASP A O 1
ATOM 1126 N N . ILE A 1 149 ? -1.506 15.416 -6.201 1.00 40.25 149 ILE A N 1
ATOM 1127 C CA . ILE A 1 149 ? -2.650 14.574 -5.851 1.00 40.25 149 ILE A CA 1
ATOM 1128 C C . ILE A 1 149 ? -2.925 14.879 -4.383 1.00 40.25 149 ILE A C 1
ATOM 1130 O O . ILE A 1 149 ? -2.203 14.428 -3.497 1.00 40.25 149 ILE A O 1
ATOM 1134 N N . ARG A 1 150 ? -3.919 15.729 -4.118 1.00 45.59 150 ARG A N 1
ATOM 1135 C CA . ARG A 1 150 ? -4.294 16.093 -2.760 1.00 45.59 150 ARG A CA 1
ATOM 1136 C C . ARG A 1 150 ? -4.934 14.850 -2.168 1.00 45.59 150 ARG A C 1
ATOM 1138 O O . ARG A 1 150 ? -6.143 14.664 -2.265 1.00 45.59 150 ARG A O 1
ATOM 1145 N N . LEU A 1 151 ? -4.108 14.008 -1.549 1.00 46.72 151 LEU A N 1
ATOM 1146 C CA . LEU A 1 151 ? -4.481 12.887 -0.685 1.00 46.72 151 LEU A CA 1
ATOM 1147 C C . LEU A 1 151 ? -5.093 13.412 0.632 1.00 46.72 151 LEU A C 1
ATOM 1149 O O . LEU A 1 151 ? -4.857 12.873 1.710 1.00 46.72 151 LEU A O 1
ATOM 1153 N N . GLN A 1 152 ? -5.864 14.497 0.542 1.00 49.94 152 GLN A N 1
ATOM 1154 C CA . GLN A 1 152 ? -6.623 15.086 1.627 1.00 49.94 152 GLN A CA 1
ATOM 1155 C C . GLN A 1 152 ? -7.904 14.262 1.759 1.00 49.94 152 GLN A C 1
ATOM 1157 O O . GLN A 1 152 ? -8.908 14.553 1.107 1.00 49.94 152 GLN A O 1
ATOM 1162 N N . ALA A 1 153 ? -7.889 13.213 2.583 1.00 44.06 153 ALA A N 1
ATOM 1163 C CA . ALA A 1 153 ? -9.156 12.770 3.154 1.00 44.06 153 ALA A CA 1
ATOM 1164 C C . ALA A 1 153 ? -9.561 13.757 4.211 1.00 44.06 153 ALA A C 1
ATOM 1166 O O . ALA A 1 153 ? -8.724 14.134 5.018 1.00 44.06 153 ALA A O 1
ATOM 1167 N N . GLY A 1 154 ? -10.846 14.108 4.198 1.00 55.16 154 GLY A N 1
ATOM 1168 C CA . GLY A 1 154 ? -11.493 14.850 5.262 1.00 55.16 154 GLY A CA 1
ATOM 1169 C C . GLY A 1 154 ? -10.743 16.113 5.622 1.00 55.16 154 GLY A C 1
ATOM 1170 O O . GLY A 1 154 ? -9.798 16.088 6.400 1.00 55.16 154 GLY A O 1
ATOM 1171 N N . THR A 1 155 ? -11.229 17.243 5.117 1.00 62.72 155 THR A N 1
ATOM 1172 C CA . THR A 1 155 ? -10.823 18.571 5.601 1.00 62.72 155 THR A CA 1
ATOM 1173 C C . THR A 1 155 ? -10.588 18.567 7.120 1.00 62.72 155 THR A C 1
ATOM 1175 O O . THR A 1 155 ? -11.255 17.819 7.838 1.00 62.72 155 THR A O 1
ATOM 1178 N N . GLN A 1 156 ? -9.708 19.424 7.648 1.00 70.94 156 GLN A N 1
ATOM 1179 C CA . GLN A 1 156 ? -9.477 19.542 9.099 1.00 70.94 156 GLN A CA 1
ATOM 1180 C C . GLN A 1 156 ? -10.785 19.541 9.925 1.00 70.94 156 GLN A C 1
ATOM 1182 O O . GLN A 1 156 ? -10.832 19.040 11.048 1.00 70.94 156 GLN A O 1
ATOM 1187 N N . SER A 1 157 ? -11.878 20.047 9.343 1.00 78.38 157 SER A N 1
ATOM 1188 C CA . SER A 1 157 ? -13.229 19.978 9.899 1.00 78.38 157 SER A CA 1
ATOM 1189 C C . SER A 1 157 ? -13.746 18.552 10.166 1.00 78.38 157 SER A C 1
ATOM 1191 O O . SER A 1 157 ? -14.270 18.303 11.251 1.00 78.38 157 SER A O 1
ATOM 1193 N N . THR A 1 158 ? -13.565 17.602 9.241 1.00 81.56 158 THR A N 1
ATOM 1194 C CA . THR A 1 158 ? -13.964 16.197 9.395 1.00 81.56 158 THR A CA 1
ATOM 1195 C C . THR A 1 158 ? -13.174 15.542 10.521 1.00 81.56 158 THR A C 1
ATOM 1197 O O . THR A 1 158 ? -13.788 14.975 11.425 1.00 81.56 158 THR A O 1
ATOM 1200 N N . TYR A 1 159 ? -11.848 15.693 10.539 1.00 83.31 159 TYR A N 1
ATOM 1201 C CA . TYR A 1 159 ? -11.020 15.188 11.637 1.00 83.31 159 TYR A CA 1
ATOM 1202 C C . TYR A 1 159 ? -11.464 15.749 12.987 1.00 83.31 159 TYR A C 1
ATOM 1204 O O . TYR A 1 159 ? -11.774 14.985 13.898 1.00 83.31 159 TYR A O 1
ATOM 1212 N N . ASN A 1 160 ? -11.605 17.074 13.086 1.00 85.88 160 ASN A N 1
ATOM 1213 C CA . ASN A 1 160 ? -12.074 17.739 14.300 1.00 85.88 160 ASN A CA 1
ATOM 1214 C C . ASN A 1 160 ? -13.472 17.256 14.719 1.00 85.88 160 ASN A C 1
ATOM 1216 O O . ASN A 1 160 ? -13.753 17.148 15.909 1.00 85.88 160 ASN A O 1
ATOM 1220 N N . SER A 1 161 ? -14.368 16.979 13.767 1.00 88.31 161 SER A N 1
ATOM 1221 C CA . SER A 1 161 ? -15.720 16.491 14.068 1.00 88.31 161 SER A CA 1
ATOM 1222 C C . SER A 1 161 ? -15.721 15.087 14.678 1.00 88.31 161 SER A C 1
ATOM 1224 O O . SER A 1 161 ? -16.544 14.804 15.547 1.00 88.31 161 SER A O 1
ATOM 1226 N N . ILE A 1 162 ? -14.781 14.233 14.259 1.00 87.69 162 ILE A N 1
ATOM 1227 C CA . ILE A 1 162 ? -14.615 12.871 14.771 1.00 87.69 162 ILE A CA 1
ATOM 1228 C C . ILE A 1 162 ? -13.929 12.922 16.141 1.00 87.69 162 ILE A C 1
ATOM 1230 O O . ILE A 1 162 ? -14.454 12.383 17.112 1.00 87.69 162 ILE A O 1
ATOM 1234 N N . THR A 1 163 ? -12.796 13.618 16.257 1.00 88.25 163 THR A N 1
ATOM 1235 C CA . THR A 1 163 ? -11.944 13.598 17.463 1.00 88.25 163 THR A CA 1
ATOM 1236 C C . THR A 1 163 ? -12.493 14.390 18.651 1.00 88.25 163 THR A C 1
ATOM 1238 O O . THR A 1 163 ? -12.064 14.164 19.785 1.00 88.25 163 THR A O 1
ATOM 1241 N N . LYS A 1 164 ? -13.476 15.277 18.424 1.00 89.75 164 LYS A N 1
ATOM 1242 C CA . LYS A 1 164 ? -14.262 15.929 19.490 1.00 89.75 164 LYS A CA 1
ATOM 1243 C C . LYS A 1 164 ? -15.215 14.975 20.211 1.00 89.75 164 LYS A C 1
ATOM 1245 O O . LYS A 1 164 ? -15.638 15.279 21.324 1.00 89.75 164 LYS A O 1
ATOM 1250 N N . LYS A 1 165 ? -15.600 13.860 19.587 1.00 88.94 165 LYS A N 1
ATOM 1251 C CA . LYS A 1 165 ? -16.499 12.882 20.207 1.00 88.94 165 LYS A CA 1
ATOM 1252 C C . LYS A 1 165 ? -15.741 12.020 21.210 1.00 88.94 165 LYS A C 1
ATOM 1254 O O . LYS A 1 165 ? -14.550 11.754 21.065 1.00 88.94 165 LYS A O 1
ATOM 1259 N N . THR A 1 166 ? -16.462 11.547 22.219 1.00 83.38 166 THR A N 1
ATOM 1260 C CA . THR A 1 166 ? -15.947 10.600 23.204 1.00 83.38 166 THR A CA 1
ATOM 1261 C C . THR A 1 166 ? -16.312 9.183 22.776 1.00 83.38 166 THR A C 1
ATOM 1263 O O . THR A 1 166 ? -17.476 8.790 22.734 1.00 83.38 166 THR A O 1
ATOM 1266 N N . GLY A 1 167 ? -15.299 8.409 22.409 1.00 86.19 167 GLY A N 1
ATOM 1267 C CA . GLY A 1 167 ? -15.450 7.016 22.020 1.00 86.19 167 GLY A CA 1
ATOM 1268 C C . GLY A 1 167 ? -14.081 6.403 21.755 1.00 86.19 167 GLY A C 1
ATOM 1269 O O . GLY A 1 167 ? -13.135 7.137 21.463 1.00 86.19 167 GLY A O 1
ATOM 1270 N N . PRO A 1 168 ? -13.917 5.082 21.910 1.00 83.75 168 PRO A N 1
ATOM 1271 C CA . PRO A 1 168 ? -12.570 4.544 21.931 1.00 83.75 168 PRO A CA 1
ATOM 1272 C C . PRO A 1 168 ? -11.881 4.563 2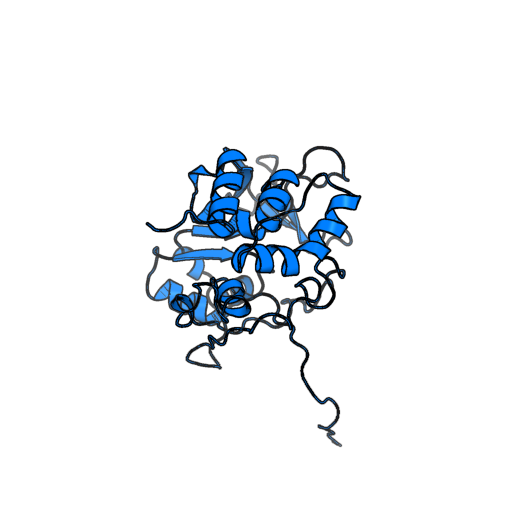0.539 1.00 83.75 168 PRO A C 1
ATOM 1274 O O . PRO A 1 168 ? -10.668 4.730 20.495 1.00 83.75 168 PRO A O 1
ATOM 1277 N N . LEU A 1 169 ? -12.613 4.543 19.407 1.00 83.94 169 LEU A N 1
ATOM 1278 C CA . LEU A 1 169 ? -12.026 4.715 18.057 1.00 83.94 169 LEU A CA 1
ATOM 1279 C C . LEU A 1 169 ? -11.629 6.173 17.798 1.00 83.94 169 LEU A C 1
ATOM 1281 O O . LEU A 1 169 ? -10.592 6.442 17.199 1.00 83.94 169 LEU A O 1
ATOM 1285 N N . GLN A 1 170 ? -12.447 7.112 18.269 1.00 88.50 170 GLN A N 1
ATOM 1286 C CA . GLN A 1 170 ? -12.208 8.546 18.142 1.00 88.50 170 GLN A CA 1
ATOM 1287 C C . GLN A 1 170 ? -11.019 8.985 19.002 1.00 88.50 170 GLN A C 1
ATOM 1289 O O . GLN A 1 170 ? -10.186 9.765 18.544 1.00 88.50 170 GLN A O 1
ATOM 1294 N N . THR A 1 171 ? -10.913 8.448 20.221 1.00 88.94 171 THR A N 1
ATOM 1295 C CA . THR A 1 171 ? -9.755 8.629 21.106 1.00 88.94 171 THR A CA 1
ATOM 1296 C C . THR A 1 171 ? -8.501 8.016 20.491 1.00 88.94 171 THR A C 1
ATOM 1298 O O . THR A 1 171 ? -7.492 8.703 20.409 1.00 88.94 171 THR A O 1
ATOM 1301 N N . PHE A 1 172 ? -8.583 6.796 19.951 1.00 87.12 172 PHE A N 1
ATOM 1302 C CA . PHE A 1 172 ? -7.467 6.172 19.240 1.00 87.12 172 PHE A CA 1
ATOM 1303 C C . PHE A 1 172 ? -6.964 7.018 18.065 1.00 87.12 172 PHE A C 1
ATOM 1305 O O . PHE A 1 172 ? -5.768 7.301 17.977 1.00 87.12 172 PHE A O 1
ATOM 1312 N N . LEU A 1 173 ? -7.873 7.459 17.188 1.00 86.88 173 LEU A N 1
ATOM 1313 C CA . LEU A 1 173 ? -7.527 8.330 16.067 1.00 86.88 173 LEU A CA 1
ATOM 1314 C C . LEU A 1 173 ? -6.858 9.611 16.568 1.00 86.88 173 LEU A C 1
ATOM 1316 O O . LEU A 1 173 ? -5.800 9.979 16.069 1.00 86.88 173 LEU A O 1
ATOM 1320 N N . ARG A 1 174 ? -7.453 10.274 17.566 1.00 88.75 174 ARG A N 1
ATOM 1321 C CA . ARG A 1 174 ? -6.908 11.505 18.140 1.00 88.75 174 ARG A CA 1
ATOM 1322 C C . ARG A 1 174 ? -5.497 11.282 18.672 1.00 88.75 174 ARG A C 1
ATOM 1324 O O . ARG A 1 174 ? -4.591 12.004 18.273 1.00 88.75 174 ARG A O 1
ATOM 1331 N N . ASP A 1 175 ? -5.300 10.311 19.550 1.00 89.38 175 ASP A N 1
ATOM 1332 C CA . ASP A 1 175 ? -4.037 10.153 20.269 1.00 89.38 175 ASP A CA 1
ATOM 1333 C C . ASP A 1 175 ? -2.893 9.767 19.319 1.00 89.38 175 ASP A C 1
ATOM 1335 O O . ASP A 1 175 ? -1.800 10.312 19.427 1.00 89.38 175 ASP A O 1
ATOM 1339 N N . THR A 1 176 ? -3.159 8.900 18.334 1.00 85.31 176 THR A N 1
ATOM 1340 C CA . THR A 1 176 ? -2.129 8.415 17.396 1.00 85.31 176 THR A CA 1
ATOM 1341 C C . THR A 1 176 ? -1.781 9.391 16.276 1.00 85.31 176 THR A C 1
ATOM 1343 O O . THR A 1 176 ? -0.707 9.282 15.688 1.00 85.31 176 THR A O 1
ATOM 1346 N N . THR A 1 177 ? -2.664 10.343 15.957 1.00 85.25 177 THR 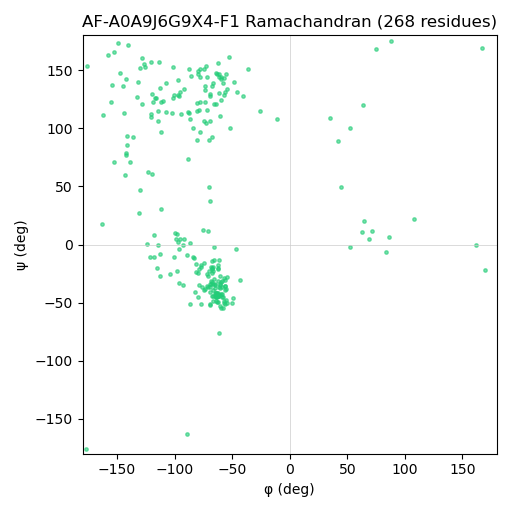A N 1
ATOM 1347 C CA . THR A 1 177 ? -2.473 11.237 14.800 1.00 85.25 177 THR A CA 1
ATOM 1348 C C . THR A 1 177 ? -2.352 12.713 15.157 1.00 85.25 177 THR A C 1
ATOM 1350 O O . THR A 1 177 ? -1.942 13.491 14.300 1.00 85.25 177 THR A O 1
ATOM 1353 N N . SER A 1 178 ? -2.631 13.126 16.402 1.00 86.38 178 SER A N 1
ATOM 1354 C CA . SER A 1 178 ? -2.573 14.547 16.793 1.00 86.38 178 SER A CA 1
ATOM 1355 C C . SER A 1 178 ? -1.211 15.181 16.524 1.00 86.38 178 SER A C 1
ATOM 1357 O O . SER A 1 178 ? -1.166 16.309 16.040 1.00 86.38 178 SER A O 1
ATOM 1359 N N . TYR A 1 179 ? -0.121 14.445 16.768 1.00 85.81 179 TYR A N 1
ATOM 1360 C CA . TYR A 1 179 ? 1.234 14.905 16.460 1.00 85.81 179 TYR A CA 1
ATOM 1361 C C . TYR A 1 179 ? 1.397 15.190 14.959 1.00 85.81 179 TYR A C 1
ATOM 1363 O O . TYR A 1 179 ? 1.709 16.311 14.564 1.00 85.81 179 TYR A O 1
ATOM 1371 N N . THR A 1 180 ? 1.090 14.204 14.112 1.00 81.94 180 THR A N 1
ATOM 1372 C CA . THR A 1 180 ? 1.192 14.317 12.650 1.00 81.94 180 THR A CA 1
ATOM 1373 C C . THR A 1 180 ? 0.295 15.424 12.102 1.00 81.94 180 THR A C 1
ATOM 1375 O O . THR A 1 180 ? 0.720 16.208 11.257 1.00 81.94 180 THR A O 1
ATOM 1378 N N . VAL A 1 181 ? -0.944 15.526 12.594 1.00 81.75 181 VAL A N 1
ATOM 1379 C CA . VAL A 1 181 ? -1.900 16.568 12.196 1.00 81.75 181 VAL A CA 1
ATOM 1380 C C . VAL A 1 181 ? -1.371 17.952 12.563 1.00 81.75 181 VAL A C 1
ATOM 1382 O O . VAL A 1 181 ? -1.438 18.858 11.737 1.00 81.75 181 VAL A O 1
ATOM 1385 N N . GLN A 1 182 ? -0.798 18.122 13.758 1.00 81.50 182 GLN A N 1
ATOM 1386 C CA . GLN A 1 182 ? -0.187 19.384 14.172 1.00 81.50 182 GLN A CA 1
ATOM 1387 C C . GLN A 1 182 ? 0.994 19.770 13.273 1.00 81.50 182 GLN A C 1
ATOM 1389 O O . GLN A 1 182 ? 1.092 20.933 12.888 1.00 81.50 182 GLN A O 1
ATOM 1394 N N . CYS A 1 183 ? 1.851 18.814 12.903 1.00 77.62 183 CYS A N 1
ATOM 1395 C CA . CYS A 1 183 ? 2.939 19.044 11.951 1.00 77.62 183 CYS A CA 1
ATOM 1396 C C . CYS A 1 183 ? 2.409 19.425 10.559 1.00 77.62 183 CYS A C 1
ATOM 1398 O O . CYS A 1 183 ? 2.880 20.391 9.970 1.00 77.62 183 CYS A O 1
ATOM 1400 N N . CYS A 1 184 ? 1.391 18.726 10.047 1.00 74.62 184 CYS A N 1
ATOM 1401 C CA . CYS 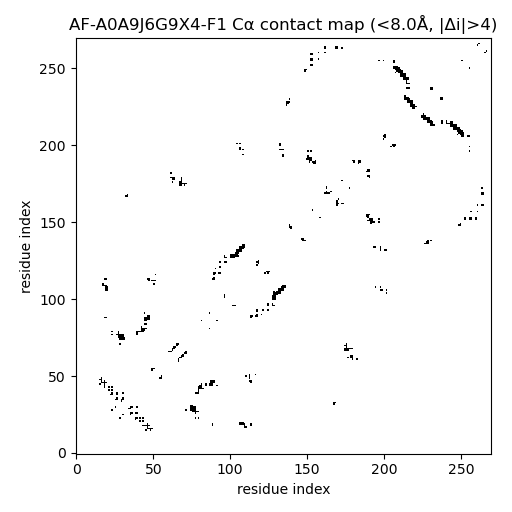A 1 184 ? 0.810 19.002 8.727 1.00 74.62 184 CYS A CA 1
ATOM 1402 C C . CYS A 1 184 ? 0.141 20.377 8.643 1.00 74.62 184 CYS A C 1
ATOM 1404 O O . CYS A 1 184 ? 0.209 21.034 7.606 1.00 74.62 184 CYS A O 1
ATOM 1406 N N . LEU A 1 185 ? -0.521 20.805 9.721 1.00 69.06 185 LEU A N 1
ATOM 1407 C CA . LEU A 1 185 ? -1.27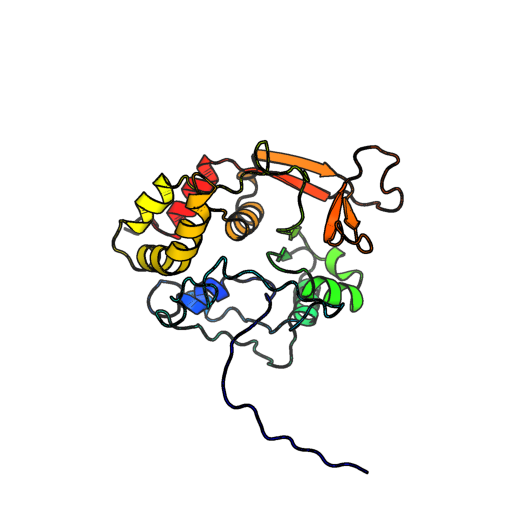0 22.059 9.763 1.00 69.06 185 LEU A CA 1
ATOM 1408 C C . LEU A 1 185 ? -0.396 23.314 9.681 1.00 69.06 185 LEU A C 1
ATOM 1410 O O . LEU A 1 185 ? -0.928 24.394 9.429 1.00 69.06 185 LEU A O 1
ATOM 1414 N N . GLN A 1 186 ? 0.918 23.188 9.878 1.00 63.50 186 GLN A N 1
ATOM 1415 C CA . GLN A 1 186 ? 1.849 24.297 9.670 1.00 63.50 186 GLN A CA 1
ATOM 1416 C C . GLN A 1 186 ? 1.965 24.666 8.181 1.00 63.50 186 GLN A C 1
ATOM 1418 O O . GLN A 1 186 ? 2.090 25.847 7.865 1.00 63.50 186 GLN A O 1
ATOM 1423 N N . ASP A 1 187 ? 1.815 23.684 7.282 1.00 61.84 187 ASP A N 1
ATOM 1424 C CA . ASP A 1 187 ? 2.086 23.830 5.843 1.00 61.84 187 ASP A CA 1
ATOM 1425 C C . ASP A 1 187 ? 0.874 23.522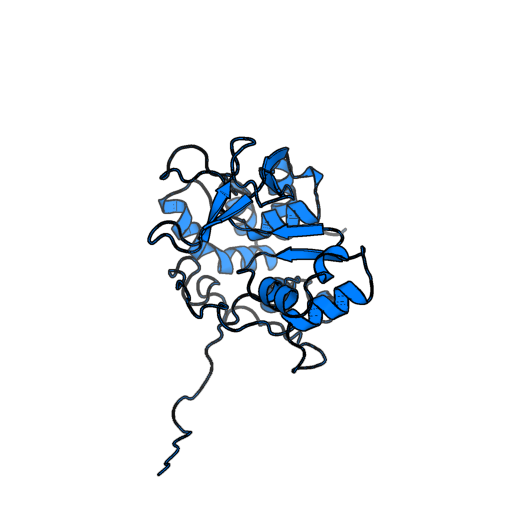 4.933 1.00 61.84 187 ASP A C 1
ATOM 1427 O O . ASP A 1 187 ? 0.909 23.782 3.728 1.00 61.84 187 ASP A O 1
ATOM 1431 N N . SER A 1 188 ? -0.218 22.961 5.469 1.00 63.28 188 SER A N 1
ATOM 1432 C CA . SER A 1 188 ? -1.380 22.487 4.699 1.00 63.28 188 SER A CA 1
ATOM 1433 C C . SER A 1 188 ? -2.695 22.642 5.481 1.00 63.28 188 SER A C 1
ATOM 1435 O O . SER A 1 188 ? -2.717 22.447 6.691 1.00 63.28 188 SER A O 1
ATOM 1437 N N . PRO A 1 189 ? -3.846 22.904 4.824 1.00 58.56 189 PRO A N 1
ATOM 1438 C CA . PRO A 1 189 ? -5.159 22.995 5.486 1.00 58.56 189 PRO A CA 1
ATOM 1439 C C . PRO A 1 189 ? -5.725 21.642 5.984 1.00 58.56 189 PRO A C 1
ATOM 1441 O O . PRO A 1 189 ? -6.909 21.544 6.319 1.00 58.56 189 PRO A O 1
ATOM 1444 N N . GLY A 1 190 ? -4.913 20.584 5.994 1.00 64.88 190 GLY A N 1
ATOM 1445 C CA . GLY A 1 190 ? -5.267 19.236 6.431 1.00 64.88 190 GLY A CA 1
ATOM 1446 C C . GLY A 1 190 ? -4.063 18.294 6.378 1.00 64.88 190 GLY A C 1
ATOM 1447 O O . GLY A 1 190 ? -2.955 18.713 6.040 1.00 64.88 190 GLY A O 1
ATOM 1448 N N . PHE A 1 191 ? -4.287 17.015 6.675 1.00 70.50 191 PHE A N 1
ATOM 1449 C CA . PHE A 1 191 ? -3.255 15.974 6.704 1.00 70.50 191 PHE A CA 1
ATOM 1450 C C . PHE A 1 191 ? -3.482 14.934 5.599 1.00 70.50 191 PHE A C 1
ATOM 1452 O O . PHE A 1 191 ? -4.590 14.787 5.080 1.00 70.50 191 PHE A O 1
ATOM 1459 N N . ASN A 1 192 ? -2.413 14.232 5.220 1.00 74.50 192 ASN A N 1
ATOM 1460 C CA . ASN A 1 192 ? -2.462 13.197 4.191 1.00 74.50 192 ASN A CA 1
ATOM 1461 C C . ASN A 1 192 ? -2.874 11.849 4.783 1.00 74.50 192 ASN A C 1
ATOM 1463 O O . ASN A 1 192 ? -2.473 11.488 5.886 1.00 74.50 192 ASN A O 1
ATOM 1467 N N . VAL A 1 193 ? -3.620 11.072 4.004 1.00 77.38 193 VAL A N 1
ATOM 1468 C CA . VAL A 1 193 ? -4.093 9.731 4.390 1.00 77.38 193 VAL A CA 1
ATOM 1469 C C . VAL A 1 193 ? -3.793 8.690 3.306 1.00 77.38 193 VAL A C 1
ATOM 1471 O O . VAL A 1 193 ? -4.668 7.934 2.882 1.00 77.38 193 VAL A O 1
ATOM 1474 N N . GLY A 1 194 ? -2.559 8.689 2.798 1.00 81.50 194 GLY A N 1
ATOM 1475 C CA . GLY A 1 194 ? -2.165 7.861 1.651 1.00 81.50 194 GLY A CA 1
ATOM 1476 C C . GLY A 1 194 ? -2.557 6.390 1.807 1.00 81.50 194 GLY A C 1
ATOM 1477 O O . GLY A 1 194 ? -3.249 5.847 0.949 1.00 81.50 194 GLY A O 1
ATOM 1478 N N . ASP A 1 195 ? -2.214 5.794 2.948 1.00 84.44 195 ASP A N 1
ATOM 1479 C CA . ASP A 1 195 ? -2.551 4.412 3.305 1.00 84.44 195 ASP A CA 1
ATOM 1480 C C . ASP A 1 195 ? -4.058 4.140 3.226 1.00 84.44 195 ASP A C 1
ATOM 1482 O O . ASP A 1 195 ? -4.505 3.190 2.585 1.00 84.44 195 ASP A O 1
ATOM 1486 N N . PHE A 1 196 ? -4.872 5.020 3.812 1.00 85.94 196 PHE A N 1
ATOM 1487 C CA . PHE A 1 196 ? -6.328 4.895 3.751 1.00 85.94 196 PHE A CA 1
ATOM 1488 C C . PHE A 1 196 ? -6.838 4.931 2.307 1.00 85.94 196 PHE A C 1
ATOM 1490 O O . PHE A 1 196 ? -7.703 4.138 1.946 1.00 85.94 196 PHE A O 1
ATOM 1497 N N . LEU A 1 197 ? -6.303 5.823 1.472 1.00 87.62 197 LEU A N 1
ATOM 1498 C CA . LEU A 1 197 ? -6.731 5.959 0.080 1.00 87.62 197 LEU A CA 1
ATOM 1499 C C . LEU A 1 197 ? -6.336 4.754 -0.776 1.00 87.62 197 LEU A C 1
ATOM 1501 O O . LEU A 1 197 ? -7.103 4.367 -1.654 1.00 87.62 197 LEU A O 1
ATOM 1505 N N . ALA A 1 198 ? -5.195 4.124 -0.501 1.00 87.38 198 ALA A N 1
ATOM 1506 C CA . ALA A 1 198 ? -4.802 2.888 -1.172 1.00 87.38 198 ALA A CA 1
ATOM 1507 C C . ALA A 1 198 ? -5.754 1.728 -0.836 1.00 87.38 198 ALA A C 1
ATOM 1509 O O . ALA A 1 198 ? -6.212 1.027 -1.740 1.00 87.38 198 ALA A O 1
ATOM 1510 N N . VAL A 1 199 ? -6.129 1.571 0.440 1.00 90.69 199 VAL A N 1
ATOM 1511 C CA . VAL A 1 199 ? -7.153 0.590 0.847 1.00 90.69 199 VAL A CA 1
ATOM 1512 C C . VAL A 1 199 ? -8.514 0.934 0.246 1.00 90.69 199 VAL A C 1
ATOM 1514 O O . VAL A 1 199 ? -9.224 0.044 -0.225 1.00 90.69 199 VAL A O 1
ATOM 1517 N N . LEU A 1 200 ? -8.886 2.215 0.228 1.00 91.00 200 LEU A N 1
ATOM 1518 C CA . LEU A 1 200 ? -10.156 2.663 -0.335 1.00 91.00 200 LEU A CA 1
ATOM 1519 C C . LEU A 1 200 ? -10.231 2.381 -1.840 1.00 91.00 200 LEU A C 1
ATOM 1521 O O . LEU A 1 200 ? -11.247 1.879 -2.299 1.00 91.00 200 LEU A O 1
ATOM 1525 N N . ALA A 1 201 ? -9.156 2.612 -2.597 1.00 91.62 201 ALA A N 1
ATOM 1526 C CA . ALA A 1 201 ? -9.102 2.286 -4.024 1.00 91.62 201 ALA A CA 1
ATOM 1527 C C . ALA A 1 201 ? -9.293 0.786 -4.298 1.00 91.62 201 ALA A C 1
ATOM 1529 O O . ALA A 1 201 ? -9.890 0.421 -5.310 1.00 91.62 201 ALA A O 1
ATOM 1530 N N . ALA A 1 202 ? -8.789 -0.072 -3.407 1.00 92.50 202 ALA A N 1
ATOM 1531 C CA . ALA A 1 202 ? -8.910 -1.522 -3.532 1.00 92.50 202 ALA A CA 1
ATOM 1532 C C . ALA A 1 202 ? -10.289 -2.052 -3.106 1.00 92.50 202 ALA A C 1
ATOM 1534 O O . ALA A 1 202 ? -10.781 -3.021 -3.673 1.00 92.50 202 ALA A O 1
ATOM 1535 N N . THR A 1 203 ? -10.914 -1.435 -2.101 1.00 93.75 203 THR A N 1
ATOM 1536 C CA . THR A 1 203 ? -12.174 -1.924 -1.503 1.00 93.75 203 THR A CA 1
ATOM 1537 C C . THR A 1 203 ? -13.424 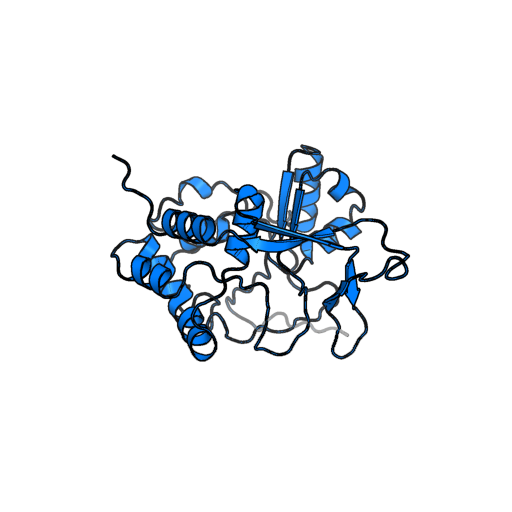-1.226 -2.032 1.00 93.75 203 THR A C 1
ATOM 1539 O O . THR A 1 203 ? -14.512 -1.790 -1.963 1.00 93.75 203 THR A O 1
ATOM 1542 N N . VAL A 1 204 ? -13.270 -0.012 -2.558 1.00 94.88 204 VAL A N 1
ATOM 1543 C CA . VAL A 1 204 ? -14.328 0.853 -3.091 1.00 94.88 204 VAL A CA 1
ATOM 1544 C C . VAL A 1 204 ? -13.794 1.494 -4.385 1.00 94.88 204 VAL A C 1
ATOM 1546 O O . VAL A 1 204 ? -13.448 2.682 -4.386 1.00 94.88 204 VAL A O 1
ATOM 1549 N N . PRO A 1 205 ? -13.628 0.739 -5.490 1.00 93.44 205 PRO A N 1
ATOM 1550 C CA . PRO A 1 205 ? -13.013 1.255 -6.718 1.00 93.44 205 PRO A CA 1
ATOM 1551 C C . PRO A 1 205 ? -13.721 2.486 -7.307 1.00 93.44 205 PRO A C 1
ATOM 1553 O O . PRO A 1 205 ? -13.077 3.350 -7.896 1.00 93.44 205 PRO A O 1
ATOM 1556 N N . GLU A 1 206 ? -15.028 2.628 -7.086 1.00 94.62 206 GLU A N 1
ATOM 1557 C CA . GLU A 1 206 ? -15.836 3.794 -7.466 1.00 94.62 206 GLU A CA 1
ATOM 1558 C C . GLU A 1 206 ? -15.462 5.084 -6.716 1.00 94.62 206 GLU A C 1
ATOM 1560 O O . GLU A 1 206 ? -15.873 6.182 -7.100 1.00 94.62 206 GLU A O 1
ATOM 1565 N N . SER A 1 207 ? -14.667 4.976 -5.647 1.00 93.12 207 SER A N 1
ATOM 1566 C CA . SER A 1 207 ? -14.068 6.132 -4.981 1.00 93.12 207 SER A CA 1
ATOM 1567 C C . SER A 1 207 ? -13.022 6.830 -5.850 1.00 93.12 207 SER A C 1
ATOM 1569 O O . SER A 1 207 ? -12.744 8.009 -5.627 1.00 93.12 207 SER A O 1
ATOM 1571 N N . VAL A 1 208 ? -12.461 6.149 -6.853 1.00 92.88 208 VAL A N 1
ATOM 1572 C CA . VAL A 1 208 ? -11.507 6.726 -7.800 1.00 92.88 208 VAL A CA 1
ATOM 1573 C C . VAL A 1 208 ? -12.265 7.546 -8.842 1.00 92.88 208 VAL A C 1
ATOM 1575 O O . VAL A 1 208 ? -13.051 7.025 -9.626 1.00 92.88 208 VAL A O 1
ATOM 1578 N N . GLN A 1 209 ? -12.021 8.856 -8.858 1.00 92.12 209 GLN A N 1
ATOM 1579 C CA . GLN A 1 209 ? -12.703 9.797 -9.750 1.00 92.12 209 GLN A CA 1
ATOM 1580 C C . GLN A 1 209 ? -11.940 10.024 -11.060 1.00 92.12 209 GLN A C 1
ATOM 1582 O O . GLN A 1 209 ? -12.555 10.261 -12.097 1.00 92.12 209 GLN A O 1
ATOM 1587 N N . GLU A 1 210 ? -10.608 10.016 -11.015 1.00 91.00 210 GLU A N 1
ATOM 1588 C CA . GLU A 1 210 ? -9.767 10.266 -12.184 1.00 91.00 210 GLU A CA 1
ATOM 1589 C C . GLU A 1 210 ? -8.507 9.410 -12.134 1.00 91.00 210 GLU A C 1
ATOM 1591 O O . GLU A 1 210 ? -7.827 9.338 -11.104 1.00 91.00 210 GLU A O 1
ATOM 1596 N N . THR A 1 211 ? -8.161 8.828 -13.277 1.00 91.06 211 THR A N 1
ATOM 1597 C CA . THR A 1 211 ? -6.919 8.092 -13.492 1.00 91.06 211 THR A CA 1
ATOM 1598 C C . THR A 1 211 ? -6.200 8.597 -14.738 1.00 91.06 211 THR A C 1
ATOM 1600 O O . THR A 1 211 ? -6.792 9.229 -15.613 1.00 91.06 211 THR A O 1
ATOM 1603 N N . VAL A 1 212 ? -4.907 8.304 -14.820 1.00 89.69 212 VAL A N 1
ATOM 1604 C CA . VAL A 1 212 ? -4.136 8.321 -16.069 1.00 89.69 212 VAL A CA 1
ATOM 1605 C C . VAL A 1 212 ? -3.434 6.991 -16.241 1.00 89.69 212 VAL A C 1
ATOM 1607 O O . VAL A 1 212 ? -3.176 6.289 -15.270 1.00 89.69 212 VAL A O 1
ATOM 1610 N N . VAL A 1 213 ? -3.130 6.636 -17.482 1.00 92.75 213 VAL A N 1
ATOM 1611 C CA . VAL A 1 213 ? -2.493 5.365 -17.815 1.00 92.75 213 VAL A CA 1
ATOM 1612 C C . VAL A 1 213 ? -1.179 5.667 -18.510 1.00 92.75 213 VAL A C 1
ATOM 1614 O O . VAL A 1 213 ? -1.191 6.145 -19.641 1.00 92.75 213 VAL A O 1
ATOM 1617 N N . HIS A 1 214 ? -0.058 5.398 -17.845 1.00 91.50 214 HIS A N 1
ATOM 1618 C CA . HIS A 1 214 ? 1.283 5.618 -18.393 1.00 91.50 214 HIS A CA 1
ATOM 1619 C C . HIS A 1 214 ? 2.106 4.334 -18.324 1.00 91.50 214 HIS A C 1
ATOM 1621 O O . HIS A 1 214 ? 1.936 3.525 -17.413 1.00 91.50 214 HIS A O 1
ATOM 1627 N N . ARG A 1 215 ? 3.071 4.187 -19.234 1.00 94.31 215 ARG A N 1
ATOM 1628 C CA . ARG A 1 215 ? 4.233 3.338 -18.951 1.00 94.31 215 ARG A CA 1
ATOM 1629 C C . ARG A 1 215 ? 5.106 4.083 -17.956 1.00 94.31 215 ARG A C 1
ATOM 1631 O O . ARG A 1 215 ? 5.343 5.281 -18.130 1.00 94.31 215 ARG A O 1
ATOM 1638 N N . VAL A 1 216 ? 5.532 3.385 -16.916 1.00 92.81 216 VAL A N 1
ATOM 1639 C CA . VAL A 1 216 ? 6.324 3.967 -15.838 1.00 92.81 216 VAL A CA 1
ATOM 1640 C C . VAL A 1 216 ? 7.549 3.124 -15.553 1.00 92.81 216 VAL A C 1
ATOM 1642 O O . VAL A 1 216 ? 7.537 1.915 -15.777 1.00 92.81 216 VAL A O 1
ATOM 1645 N N . ASP A 1 217 ? 8.583 3.785 -15.059 1.00 94.12 217 ASP A N 1
ATOM 1646 C CA . ASP A 1 217 ? 9.811 3.176 -14.566 1.00 94.12 217 ASP A CA 1
ATOM 1647 C C . ASP A 1 217 ? 10.283 3.918 -13.306 1.00 94.12 217 ASP A C 1
ATOM 1649 O O . ASP A 1 217 ? 9.714 4.952 -12.947 1.00 94.12 217 ASP A O 1
ATOM 1653 N N . VAL A 1 218 ? 11.300 3.404 -12.622 1.00 90.62 218 VAL A N 1
ATOM 1654 C CA . VAL A 1 218 ? 11.898 4.041 -11.443 1.00 90.62 218 VAL A CA 1
ATOM 1655 C C . VAL A 1 218 ? 13.346 4.401 -11.749 1.00 90.62 218 VAL A C 1
ATOM 1657 O O . VAL A 1 218 ? 14.132 3.550 -12.148 1.00 90.62 218 VAL A O 1
ATOM 1660 N N . GLU A 1 219 ? 13.716 5.663 -11.546 1.00 90.12 219 GLU A N 1
ATOM 1661 C CA . GLU A 1 219 ? 15.106 6.111 -11.676 1.00 90.12 219 GLU A CA 1
ATOM 1662 C C . GLU A 1 219 ? 15.959 5.529 -10.536 1.00 90.12 219 GLU A C 1
ATOM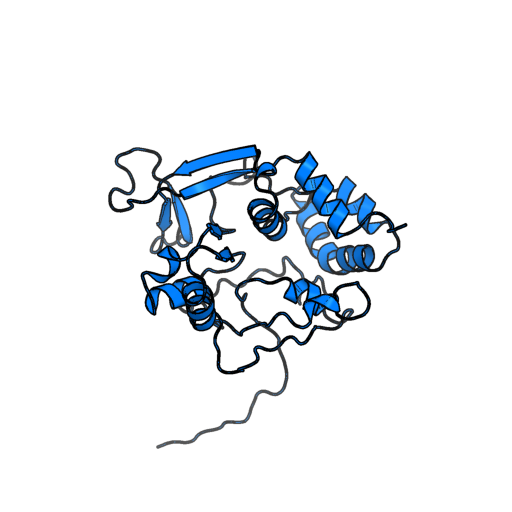 1664 O O . GLU A 1 219 ? 15.593 5.642 -9.367 1.00 90.12 219 GLU A O 1
ATOM 1669 N N . LEU A 1 220 ? 17.104 4.914 -10.846 1.00 89.00 220 LEU A N 1
ATOM 1670 C CA . LEU A 1 220 ? 17.916 4.178 -9.861 1.00 89.00 220 LEU A CA 1
ATOM 1671 C C . LEU A 1 220 ? 19.303 4.782 -9.608 1.00 89.00 220 LEU A C 1
ATOM 1673 O O . LEU A 1 220 ? 19.915 4.483 -8.584 1.00 89.00 220 LEU A O 1
ATOM 1677 N N . ALA A 1 221 ? 19.812 5.608 -10.519 1.00 89.06 221 ALA A N 1
ATOM 1678 C CA . ALA A 1 221 ? 21.204 6.048 -10.539 1.00 89.06 221 ALA A CA 1
ATOM 1679 C C . ALA A 1 221 ? 21.376 7.546 -10.252 1.00 89.06 221 ALA A C 1
ATOM 1681 O O . ALA A 1 221 ? 22.428 7.961 -9.765 1.00 89.06 221 ALA A O 1
ATOM 1682 N N . GLY A 1 222 ? 20.372 8.367 -10.561 1.00 86.94 222 GLY A N 1
ATOM 1683 C CA . GLY A 1 222 ? 20.465 9.816 -10.415 1.00 86.94 222 GLY A CA 1
ATOM 1684 C C . GLY A 1 222 ? 20.696 10.262 -8.969 1.00 86.94 222 GLY A C 1
ATOM 1685 O O . GLY A 1 222 ? 19.943 9.902 -8.070 1.00 86.94 222 GLY A O 1
ATOM 1686 N N . THR A 1 223 ? 21.685 11.131 -8.744 1.00 87.19 223 THR A N 1
ATOM 1687 C CA . THR A 1 223 ? 22.039 11.645 -7.406 1.00 87.19 223 THR A CA 1
ATOM 1688 C C . THR A 1 223 ? 20.869 12.313 -6.676 1.00 87.19 223 THR A C 1
ATOM 1690 O O . THR A 1 223 ? 20.766 12.208 -5.459 1.00 87.19 223 THR A O 1
ATOM 1693 N N . TYR A 1 224 ? 19.992 13.003 -7.412 1.00 86.38 224 TYR A N 1
ATOM 1694 C CA . TYR A 1 224 ? 18.852 13.752 -6.858 1.00 86.38 224 TYR A CA 1
ATOM 1695 C C . TYR A 1 224 ? 17.488 13.166 -7.224 1.00 86.38 224 TYR A C 1
ATOM 1697 O O . TYR A 1 224 ? 16.465 13.655 -6.755 1.00 86.38 224 TYR A O 1
ATOM 1705 N N . THR A 1 225 ? 17.468 12.174 -8.108 1.00 85.38 225 THR A N 1
ATOM 1706 C CA . THR A 1 225 ? 16.245 11.643 -8.721 1.00 85.38 225 THR A CA 1
ATOM 1707 C C . THR A 1 225 ? 16.092 10.146 -8.502 1.00 85.38 225 THR A C 1
ATOM 1709 O O . THR A 1 225 ? 15.106 9.572 -8.951 1.00 85.38 225 THR A O 1
ATOM 1712 N N . ARG A 1 226 ? 17.028 9.489 -7.806 1.00 85.19 226 ARG A N 1
ATOM 1713 C CA . ARG A 1 226 ? 16.872 8.090 -7.408 1.00 85.19 226 ARG A CA 1
ATOM 1714 C C . ARG A 1 226 ? 15.565 7.894 -6.637 1.00 85.19 226 ARG A C 1
ATOM 1716 O O . ARG A 1 226 ? 15.235 8.667 -5.744 1.00 85.19 226 ARG A O 1
ATOM 1723 N N . GLY A 1 227 ? 14.824 6.854 -7.003 1.00 83.38 227 GLY A N 1
ATOM 1724 C CA . GLY A 1 227 ? 13.495 6.542 -6.483 1.00 83.38 227 GLY A CA 1
ATOM 1725 C C . GLY A 1 227 ? 12.353 7.300 -7.168 1.00 83.38 227 GLY A C 1
ATOM 1726 O O . GLY A 1 227 ? 11.189 6.999 -6.905 1.00 83.38 227 GLY A O 1
ATOM 1727 N N . GLN A 1 228 ? 12.640 8.255 -8.060 1.00 86.38 228 GLN A N 1
ATOM 1728 C CA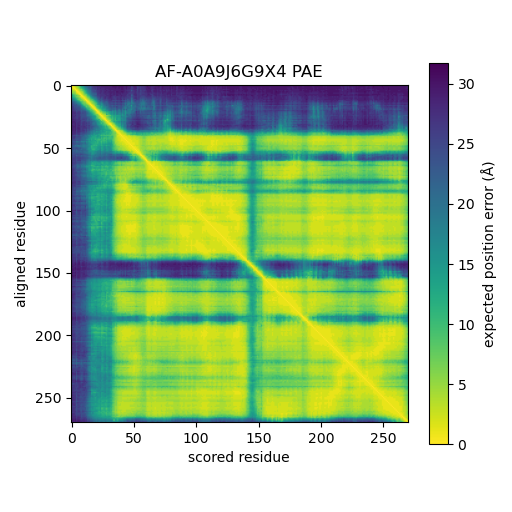 . GLN A 1 228 ? 11.604 8.994 -8.775 1.00 86.38 228 GLN A CA 1
ATOM 1729 C C . GLN A 1 228 ? 10.854 8.084 -9.754 1.00 86.38 228 GLN A C 1
ATOM 1731 O O . GLN A 1 228 ? 11.462 7.336 -10.521 1.00 86.38 228 GLN A O 1
ATOM 1736 N N . LEU A 1 229 ? 9.525 8.216 -9.775 1.00 87.88 229 LEU A N 1
ATOM 1737 C CA . LEU A 1 229 ? 8.680 7.621 -10.804 1.00 87.88 229 LEU A CA 1
ATOM 1738 C C . LEU A 1 229 ? 8.867 8.386 -12.122 1.00 87.88 229 LEU A C 1
ATOM 1740 O O . LEU A 1 229 ? 8.563 9.576 -12.228 1.00 87.88 229 LEU A O 1
ATOM 1744 N N . VAL A 1 230 ? 9.389 7.699 -13.130 1.00 90.75 230 VAL A N 1
ATOM 1745 C CA . VAL A 1 230 ? 9.602 8.223 -14.477 1.00 90.75 230 VAL A CA 1
ATOM 1746 C C . VAL A 1 230 ? 8.428 7.802 -15.347 1.00 90.75 230 VAL A C 1
ATOM 1748 O O . VAL A 1 230 ? 8.079 6.627 -15.411 1.00 90.75 230 VAL A O 1
ATOM 1751 N N . HIS A 1 231 ? 7.811 8.760 -16.034 1.00 91.81 231 HIS A N 1
ATOM 1752 C CA . HIS A 1 231 ? 6.658 8.517 -16.898 1.00 91.81 231 HIS A CA 1
ATOM 1753 C C . HIS A 1 231 ? 7.043 8.616 -18.372 1.00 91.81 231 HIS A C 1
ATOM 1755 O O . HIS A 1 231 ? 7.748 9.541 -18.778 1.00 91.81 231 HIS A O 1
ATOM 1761 N N . ALA A 1 232 ? 6.504 7.712 -19.188 1.00 93.75 232 ALA A N 1
ATOM 1762 C CA . ALA A 1 232 ? 6.506 7.871 -20.634 1.00 93.75 232 ALA A CA 1
ATOM 1763 C C . ALA A 1 232 ? 5.412 8.862 -21.056 1.00 93.75 232 ALA A C 1
ATOM 1765 O O . ALA A 1 232 ? 4.249 8.481 -21.202 1.00 93.75 232 ALA A O 1
ATOM 1766 N N . TRP A 1 233 ? 5.782 10.126 -21.256 1.00 91.00 233 TRP A N 1
ATOM 1767 C CA . TRP A 1 233 ? 4.860 11.178 -21.701 1.00 91.00 233 TRP A CA 1
ATOM 1768 C C . TRP A 1 233 ? 4.604 11.129 -23.210 1.00 91.00 233 TRP A C 1
ATOM 1770 O O . TRP A 1 233 ? 3.569 11.593 -23.685 1.00 91.00 233 TRP A O 1
ATOM 1780 N N . GLN A 1 234 ? 5.540 10.558 -23.969 1.00 92.94 234 GLN A N 1
ATOM 1781 C CA . GLN A 1 234 ? 5.441 10.338 -25.407 1.00 92.94 234 GLN A CA 1
ATOM 1782 C C . GLN A 1 234 ? 5.566 8.844 -25.750 1.00 92.94 234 GLN A C 1
ATOM 1784 O O . GLN A 1 234 ? 6.193 8.079 -25.013 1.00 92.94 234 GLN A O 1
ATOM 1789 N N . PRO A 1 235 ? 5.048 8.399 -26.913 1.00 90.94 235 PRO A N 1
ATOM 1790 C CA . PRO A 1 235 ? 5.167 7.002 -27.341 1.00 90.94 235 PRO A CA 1
ATOM 1791 C C . PRO A 1 235 ? 6.611 6.483 -27.416 1.00 90.94 235 PRO A C 1
ATOM 1793 O O . PRO A 1 235 ? 6.858 5.306 -27.174 1.00 90.94 235 PRO A O 1
ATOM 1796 N N . LYS A 1 236 ? 7.574 7.359 -27.722 1.00 94.31 236 LYS A N 1
ATOM 1797 C CA . LYS A 1 236 ? 8.998 7.004 -27.828 1.00 94.31 236 LYS A CA 1
ATOM 1798 C C . LYS A 1 236 ? 9.702 6.829 -26.478 1.00 94.31 236 LYS A C 1
ATOM 1800 O O . LYS A 1 236 ? 10.775 6.235 -26.440 1.00 94.31 236 LYS A O 1
ATOM 1805 N N . ASP A 1 237 ? 9.124 7.341 -25.394 1.00 95.12 237 ASP A N 1
ATOM 1806 C CA . ASP A 1 237 ? 9.733 7.284 -24.065 1.00 95.12 237 ASP A CA 1
ATOM 1807 C C . ASP A 1 237 ? 9.622 5.858 -23.498 1.00 95.12 237 ASP A C 1
ATOM 1809 O O . ASP A 1 237 ? 8.694 5.126 -23.844 1.00 95.12 237 ASP A O 1
ATOM 1813 N N . LEU A 1 238 ? 10.562 5.438 -22.643 1.00 95.00 238 LEU A N 1
ATOM 1814 C CA . LEU A 1 238 ? 10.599 4.104 -22.008 1.00 95.00 238 LEU A CA 1
ATOM 1815 C C . LEU A 1 238 ? 10.296 2.921 -22.965 1.00 95.00 238 LEU A C 1
ATOM 1817 O O . LEU A 1 238 ? 9.449 2.082 -22.650 1.00 95.00 238 LEU A O 1
ATOM 1821 N N . PRO A 1 239 ? 10.925 2.814 -24.154 1.00 95.12 239 PRO A N 1
ATOM 1822 C CA . PRO A 1 239 ? 10.523 1.850 -25.192 1.00 95.12 239 PRO A CA 1
ATOM 1823 C C . PRO A 1 239 ? 10.653 0.375 -24.764 1.00 95.12 239 PRO A C 1
ATOM 1825 O O . PRO A 1 239 ? 10.052 -0.514 -25.376 1.00 95.12 239 PRO A O 1
ATOM 1828 N N . TYR A 1 240 ? 11.427 0.106 -23.711 1.00 94.25 240 TYR A N 1
ATOM 1829 C CA . TYR A 1 240 ? 11.615 -1.210 -23.103 1.00 94.25 240 TYR A CA 1
ATOM 1830 C C . TYR A 1 240 ? 10.481 -1.601 -22.140 1.00 94.25 240 TYR A C 1
ATOM 1832 O O . TYR A 1 240 ? 10.219 -2.790 -21.977 1.00 94.25 240 TYR A O 1
ATOM 1840 N N . VAL A 1 241 ? 9.750 -0.638 -21.570 1.00 92.75 241 VAL A N 1
ATOM 1841 C CA . VAL A 1 241 ? 8.574 -0.910 -20.733 1.00 92.75 241 VAL A CA 1
ATOM 1842 C C . VAL A 1 241 ? 7.394 -1.250 -21.641 1.00 92.75 241 VAL A C 1
ATOM 1844 O O . VAL A 1 241 ? 7.030 -0.470 -22.521 1.00 92.75 241 VAL A O 1
ATOM 1847 N N . LYS A 1 242 ? 6.804 -2.437 -21.455 1.00 91.12 242 LYS A N 1
ATOM 1848 C CA . LYS A 1 242 ? 5.717 -2.950 -22.315 1.00 91.12 242 LYS A CA 1
ATOM 1849 C C . LYS A 1 242 ? 4.331 -2.858 -21.689 1.00 91.12 242 LYS A C 1
ATOM 1851 O O . LYS A 1 242 ? 3.344 -2.813 -22.417 1.00 91.12 242 LYS A O 1
ATOM 1856 N N . ARG A 1 243 ? 4.252 -2.843 -20.358 1.00 89.50 243 ARG A N 1
ATOM 1857 C CA . ARG A 1 243 ? 2.989 -2.796 -19.617 1.00 89.50 243 ARG A CA 1
ATOM 1858 C C . ARG A 1 243 ? 2.674 -1.358 -19.211 1.00 89.50 243 ARG A C 1
ATOM 1860 O O . ARG A 1 243 ? 3.568 -0.587 -18.870 1.00 89.50 243 ARG A O 1
ATOM 1867 N N . ASN A 1 244 ? 1.395 -1.015 -19.275 1.00 92.81 244 ASN A N 1
ATOM 1868 C CA . ASN A 1 244 ? 0.880 0.243 -18.757 1.00 92.81 244 ASN A CA 1
ATOM 1869 C C . ASN A 1 244 ? 0.518 0.098 -17.278 1.00 92.81 244 ASN A C 1
ATOM 1871 O O . ASN A 1 244 ? 0.077 -0.967 -16.849 1.00 92.81 244 ASN A O 1
ATOM 1875 N N . THR A 1 245 ? 0.615 1.204 -16.550 1.00 92.38 245 THR A N 1
ATOM 1876 C CA . THR A 1 245 ? 0.188 1.331 -15.159 1.00 92.38 245 THR A CA 1
ATOM 1877 C C . THR A 1 245 ? -0.892 2.396 -15.061 1.00 92.38 245 THR A C 1
ATOM 1879 O O . THR A 1 245 ? -0.726 3.520 -15.544 1.00 92.38 245 THR A O 1
ATOM 1882 N N . THR A 1 246 ? -1.999 2.046 -14.412 1.00 94.56 246 THR A N 1
ATOM 1883 C CA . THR A 1 246 ? -3.047 3.000 -14.046 1.00 94.56 246 THR A CA 1
ATOM 1884 C C . THR A 1 246 ? -2.625 3.746 -12.787 1.00 94.56 246 THR A C 1
ATOM 1886 O O . THR A 1 246 ? -2.383 3.141 -11.747 1.00 94.56 246 THR A O 1
ATOM 1889 N N . ILE A 1 247 ? -2.554 5.067 -12.875 1.00 90.81 247 ILE A N 1
ATOM 1890 C CA . ILE A 1 247 ? -2.182 5.968 -11.789 1.00 90.81 247 ILE A CA 1
ATOM 1891 C C . ILE A 1 247 ? -3.428 6.740 -11.378 1.00 90.81 247 ILE A C 1
ATOM 1893 O O . ILE A 1 247 ? -4.055 7.415 -12.199 1.00 90.81 247 ILE A O 1
ATOM 1897 N N . VAL A 1 248 ? -3.785 6.657 -10.100 1.00 89.81 248 VAL A N 1
ATOM 1898 C CA . VAL A 1 248 ? -4.901 7.425 -9.547 1.00 89.81 248 VAL A CA 1
ATOM 1899 C C . VAL A 1 248 ? -4.488 8.885 -9.409 1.00 89.81 248 VAL A C 1
ATOM 1901 O O . VAL A 1 248 ? -3.523 9.196 -8.720 1.00 89.81 248 VAL A O 1
ATOM 1904 N N . LYS A 1 249 ? -5.234 9.791 -10.046 1.00 86.62 249 LYS A N 1
ATOM 1905 C CA . LYS A 1 249 ? -5.024 11.243 -9.940 1.00 86.62 249 LYS A CA 1
ATOM 1906 C C . LYS A 1 249 ? -5.918 11.894 -8.905 1.00 86.62 249 LYS A C 1
ATOM 1908 O O . LYS A 1 249 ? -5.545 12.906 -8.316 1.00 86.62 249 LYS A O 1
ATOM 1913 N N . ARG A 1 250 ? -7.132 11.373 -8.734 1.00 86.00 250 ARG A N 1
ATOM 1914 C CA . ARG A 1 250 ? -8.146 12.018 -7.903 1.00 86.00 250 ARG A CA 1
ATOM 1915 C C . ARG A 1 250 ? -9.142 11.011 -7.367 1.00 86.00 250 ARG A C 1
ATOM 1917 O O . ARG A 1 250 ? -9.634 10.162 -8.108 1.00 86.00 250 ARG A O 1
ATOM 1924 N N . PHE A 1 251 ? -9.480 11.175 -6.096 1.00 87.31 251 PHE A N 1
ATOM 1925 C CA . PHE A 1 251 ? -10.569 10.468 -5.438 1.00 87.31 251 PHE A CA 1
ATOM 1926 C C . PHE A 1 251 ? -11.798 11.367 -5.310 1.00 87.31 251 PHE A C 1
ATOM 1928 O O . PHE A 1 251 ? -11.692 12.591 -5.204 1.00 87.31 251 PHE A O 1
ATOM 1935 N N . ASN A 1 252 ? -12.971 10.745 -5.264 1.00 89.94 252 ASN A N 1
ATOM 1936 C CA . ASN A 1 252 ? -14.221 11.392 -4.913 1.00 89.94 252 ASN A CA 1
ATOM 1937 C C . ASN A 1 252 ? -14.196 11.768 -3.426 1.00 89.94 252 ASN A C 1
ATOM 1939 O O . ASN A 1 252 ? -14.344 10.918 -2.546 1.00 89.94 252 ASN A O 1
ATOM 1943 N N . THR A 1 253 ? -14.046 13.059 -3.146 1.00 85.06 253 THR A N 1
ATOM 1944 C CA . THR A 1 253 ? -13.898 13.582 -1.782 1.00 85.06 253 THR A CA 1
ATOM 1945 C C . THR A 1 253 ? -15.076 13.246 -0.869 1.00 85.06 253 THR A C 1
ATOM 1947 O O . THR A 1 253 ? -14.868 13.025 0.320 1.00 85.06 253 THR A O 1
ATOM 1950 N N . ARG A 1 254 ? -16.302 13.137 -1.402 1.00 86.75 254 ARG A N 1
ATOM 1951 C CA . ARG A 1 254 ? -17.483 12.769 -0.603 1.00 86.75 254 ARG A CA 1
ATOM 1952 C C . ARG A 1 254 ? -17.394 11.333 -0.103 1.00 86.75 254 ARG A C 1
ATOM 1954 O O . ARG A 1 254 ? -17.657 11.091 1.069 1.00 86.75 254 ARG A O 1
ATOM 1961 N N . LEU A 1 255 ? -16.995 10.404 -0.973 1.00 90.06 255 LEU A N 1
ATOM 1962 C CA . LEU A 1 255 ? -16.816 8.999 -0.600 1.00 90.06 255 LEU A CA 1
ATOM 1963 C C . LEU A 1 255 ? -15.653 8.852 0.378 1.00 90.06 255 LEU A C 1
ATOM 1965 O O . LEU A 1 255 ? -15.801 8.213 1.413 1.00 90.06 255 LEU A O 1
ATOM 1969 N N . VAL A 1 256 ? -14.534 9.527 0.115 1.00 87.12 256 VAL A N 1
ATOM 1970 C CA . VAL A 1 256 ? -13.393 9.555 1.035 1.00 87.12 256 VAL A CA 1
ATOM 1971 C C . VAL A 1 256 ? -13.820 10.015 2.436 1.00 87.12 256 VAL A C 1
ATOM 1973 O O . VAL A 1 256 ? -13.541 9.328 3.415 1.00 87.12 256 VAL A O 1
ATOM 1976 N N . GLU A 1 257 ? -14.544 11.134 2.549 1.00 85.88 257 GLU A N 1
ATOM 1977 C CA . GLU A 1 257 ? -15.046 11.626 3.838 1.00 85.88 257 GLU A CA 1
ATOM 1978 C C . GLU A 1 257 ? -16.050 10.681 4.498 1.00 85.88 257 GLU A C 1
ATOM 1980 O O . GLU A 1 257 ? -15.996 10.479 5.713 1.00 85.88 257 GLU A O 1
ATOM 1985 N N . GLN A 1 258 ? -16.967 10.113 3.716 1.00 88.12 258 GLN A N 1
ATOM 1986 C CA . GLN A 1 258 ? -17.970 9.170 4.196 1.00 88.12 258 GLN A CA 1
ATOM 1987 C C . GLN A 1 258 ? -17.313 7.930 4.805 1.00 88.12 258 GLN A C 1
ATOM 1989 O O . GLN A 1 258 ? -17.601 7.596 5.954 1.00 88.12 258 GLN A O 1
ATOM 1994 N N . TYR A 1 259 ? -16.416 7.269 4.068 1.00 88.81 259 TYR A N 1
ATOM 1995 C CA . TYR A 1 259 ? -15.763 6.047 4.532 1.00 88.81 259 TYR A CA 1
ATOM 1996 C C . TYR A 1 259 ? -14.793 6.326 5.681 1.00 88.81 259 TYR A C 1
ATOM 1998 O O . TYR A 1 259 ? -14.750 5.553 6.635 1.00 88.81 259 TYR A O 1
ATOM 2006 N N . PHE A 1 260 ? -14.084 7.459 5.664 1.00 86.62 260 PHE A N 1
ATOM 2007 C CA . PHE A 1 260 ? -13.218 7.838 6.781 1.00 86.62 260 PHE A CA 1
ATOM 2008 C C . PHE A 1 260 ? -14.024 8.044 8.075 1.00 86.62 260 PHE A C 1
ATOM 2010 O O . PHE A 1 260 ? -13.664 7.515 9.127 1.00 86.62 260 PHE A O 1
ATOM 2017 N N . LYS A 1 261 ? -15.169 8.742 7.998 1.00 87.19 261 LYS A N 1
ATOM 2018 C CA . LYS A 1 261 ? -16.110 8.871 9.125 1.00 87.19 261 LYS A CA 1
ATOM 2019 C C . LYS A 1 261 ? -16.650 7.514 9.557 1.00 87.19 261 LYS A C 1
ATOM 2021 O O . LYS A 1 261 ? -16.667 7.232 10.744 1.00 87.19 261 LYS A O 1
ATOM 2026 N N . GLN A 1 262 ? -17.040 6.654 8.622 1.00 86.62 262 GLN A N 1
ATOM 2027 C CA . GLN A 1 262 ? -17.575 5.330 8.940 1.00 86.62 262 GLN A CA 1
ATOM 2028 C C . GLN A 1 262 ? -16.572 4.448 9.701 1.00 86.62 262 GLN A C 1
ATOM 2030 O O . GLN A 1 262 ? -16.990 3.677 10.563 1.00 86.62 262 GLN A O 1
ATOM 2035 N N . VAL A 1 263 ? -15.269 4.568 9.416 1.00 84.00 263 VAL A N 1
ATOM 2036 C CA . VAL A 1 263 ? -14.218 3.830 10.133 1.00 84.00 263 VAL A CA 1
ATOM 2037 C C . VAL A 1 263 ? -14.113 4.283 11.587 1.00 84.00 263 VAL A C 1
ATOM 2039 O O . VAL A 1 263 ? -14.096 3.438 12.476 1.00 84.00 263 VAL A O 1
ATOM 2042 N N . PHE A 1 264 ? -14.052 5.592 11.845 1.00 83.75 264 PHE A N 1
ATOM 2043 C CA . PHE A 1 264 ? -13.737 6.122 13.181 1.00 83.75 264 PHE A CA 1
ATOM 2044 C C . PHE A 1 264 ? -14.949 6.595 13.988 1.00 83.75 264 PHE A C 1
ATOM 2046 O O . PHE A 1 264 ? -14.832 6.843 15.183 1.00 83.75 264 PHE A O 1
ATOM 2053 N N . ASP A 1 265 ? -16.110 6.701 13.356 1.00 84.38 265 ASP A N 1
ATOM 2054 C CA . ASP A 1 265 ? -17.385 7.121 13.930 1.00 84.38 265 ASP A CA 1
ATOM 2055 C C . ASP A 1 265 ? -18.544 6.316 13.305 1.00 84.38 265 ASP A C 1
ATOM 2057 O O . ASP A 1 265 ? -19.431 6.874 12.651 1.00 84.38 265 ASP A O 1
ATOM 2061 N N . PRO A 1 266 ? -18.530 4.975 13.450 1.00 82.12 266 PRO A N 1
ATOM 2062 C CA . PRO A 1 266 ? -19.528 4.119 12.830 1.00 82.12 266 PRO A CA 1
ATOM 2063 C C . PRO A 1 266 ? -20.929 4.396 13.400 1.00 82.12 266 PRO A C 1
ATOM 2065 O O . PRO A 1 266 ? -21.069 4.680 14.596 1.00 82.12 266 PRO A O 1
ATOM 2068 N N . PRO A 1 267 ? -21.993 4.246 12.588 1.00 76.56 267 PRO A N 1
ATOM 2069 C CA . PRO A 1 267 ? -23.359 4.350 13.083 1.00 76.56 267 PRO A CA 1
ATOM 2070 C C . PRO A 1 267 ? -23.602 3.343 14.215 1.00 76.56 267 PRO A C 1
ATOM 2072 O O . PRO A 1 267 ? -23.096 2.214 14.198 1.00 76.56 267 PRO A O 1
ATOM 2075 N N . ARG A 1 268 ? -24.386 3.753 15.221 1.00 71.38 268 ARG A N 1
ATOM 2076 C CA . ARG A 1 268 ? -24.791 2.861 16.315 1.00 71.38 268 ARG A CA 1
ATOM 2077 C C . ARG A 1 268 ? -25.563 1.690 15.706 1.00 71.38 268 ARG A C 1
ATOM 2079 O O . ARG A 1 268 ? -26.534 1.910 14.989 1.00 71.38 268 ARG A O 1
ATOM 2086 N N . ARG A 1 269 ? -25.119 0.457 15.972 1.00 63.41 269 ARG A N 1
ATOM 2087 C CA . ARG A 1 269 ? -25.932 -0.728 15.669 1.00 63.41 269 ARG A CA 1
ATOM 2088 C C . ARG A 1 269 ? -27.154 -0.657 16.588 1.00 63.41 269 ARG A C 1
ATOM 2090 O O . ARG A 1 269 ? -26.961 -0.514 17.796 1.00 63.41 269 ARG A O 1
ATOM 2097 N N . GLY A 1 270 ? -28.344 -0.623 15.990 1.00 41.41 270 GLY A N 1
ATOM 2098 C CA . GLY A 1 270 ? -29.609 -0.780 16.709 1.00 41.41 270 GLY A CA 1
ATOM 2099 C C . GLY A 1 270 ? -29.732 -2.161 17.328 1.00 41.41 270 GLY A C 1
ATOM 2100 O O . GLY A 1 270 ? -28.969 -3.061 16.903 1.00 41.41 270 GLY A O 1
#

InterPro domains:
  IPR001910 Inosine/uridine-preferring nucleoside hydrolase domain [PF01156] (37-140)
  IPR036452 Ribonucleoside hydrolase-like [G3DSA:3.90.245.10] (24-145)
  IPR036452 Ribonucleoside hydrolase-like [G3DSA:3.90.245.10] (146-265)
  IPR036452 Ribonucleoside hydrolase-like [SSF53590] (38-262)
  IPR052775 Inosine-uridine nucleoside hydrolase [PTHR46190] (38-140)

Organism: Haemaphysalis longicornis (NCBI:txid44386)

Mean predicted aligned error: 10.46 Å

Foldseek 3Di:
DDDDDPDDDDDDDDDQQAFFDDCQVVLFFVVPPHPSVVVLQPATARADRAAPVRDDPDDDCLQHPNSQNPCSVVGHGRDRHDPDNPDHRLNVLLVVLVVQFLPAETQAAGPCRSVVSNCVVPVCSCVRHNYYQYLDAFPDPDPDDDAGLPLDADFVVLLCVLCVDDDDLSVSSCRRCVSNQVVCVVPDRGHHDSVLVSVCCVPPVLQQDDKDKWQWDADCPDPPRHRHIDTDPDPPPPVVRDDIDIGGRYGDNVVSSVVVCCRRPNDDDD

Secondary structure (DSSP, 8-state):
----------S--------S--THHHHHHTTTTSSGGGGTTS-B----SS-TT----PPPSTT-TTSSTT-TTTS-----B-SSTT--HHHHHHHHHHHSTT--EEEE-S-THHHHHHHHH-TTGGGG-SEEEE----S----SSS-------S-HHHHHHHHTS-SHHHHHHHHHHHHHHHHHTTTSSS---HHHHHHHHHH-GGGEEEEEEE-EEE--S-TTTTTPEEE--STTSSTT--S-EEEEEEE-HHHHHHHHHHHHSPPPP-

pLDDT: mean 75.67, std 21.92, range [21.73, 96.69]

Radius of gyration: 20.42 Å; Cα contacts (8 Å, |Δi|>4): 371; chains: 1; bounding box: 73×47×54 Å

Solvent-accessible surface area (backbone atoms only — not comparable to full-atom values): 16197 Å² total; per-residue (Å²): 135,88,83,87,76,89,82,86,81,84,79,88,80,95,73,81,53,57,49,85,70,64,68,53,68,53,22,11,46,29,48,72,87,55,87,25,72,81,48,54,81,56,65,46,40,58,42,54,80,62,46,91,86,65,67,74,85,76,77,69,74,61,36,30,93,67,64,19,35,67,35,64,84,78,36,48,75,41,81,28,66,29,94,50,86,82,47,36,33,30,57,46,52,50,54,58,30,68,76,43,61,57,74,36,72,46,59,38,77,43,75,59,46,36,59,52,53,26,37,74,76,40,72,66,53,68,80,27,40,58,42,79,47,71,52,74,72,52,96,71,98,66,82,90,87,84,79,73,66,74,46,58,48,38,55,47,66,51,52,52,62,45,47,71,46,91,47,74,53,14,46,49,53,38,51,38,37,48,49,32,43,59,61,31,53,76,82,35,86,39,41,76,39,60,62,59,52,49,53,39,46,73,76,40,56,84,36,52,66,39,70,49,75,35,37,66,48,68,37,80,79,48,94,91,44,48,70,36,48,41,68,33,88,47,89,80,40,63,75,85,57,85,62,73,43,82,41,81,54,37,63,36,61,67,53,43,34,50,52,54,41,45,73,47,58,54,79,81,81,127

Sequence (270 aa):
MGRDLDGLLPSCNTKLEKTLLSPAVLGGILGGNLRCSEWRHVPVYKGADRSIDGQSDYETVYFGPDNFGGASGLYPIGRNPAPDPQAHAYLKVIDIVRANPGRHTIVAMAPLTNLAIALLVEPDFLENVEHLYILGGTLYVLRSSHGDIRLQAGTQSTYNSITKKTGPLQTFLRDTTSYTVQCCLQDSPGFNVGDFLAVLAATVPESVQETVVHRVDVELAGTYTRGQLVHAWQPKDLPYVKRNTTIVKRFNTRLVEQYFKQVFDPPRRG